Protein AF-A0A084AHD2-F1 (afdb_monomer_lite)

Foldseek 3Di:
DDDDDDDDDDDDDDDDDDDDDDDDDDDDDDDDDPPPPPQPWDKDWDFDAFPAQFDFAQDGAHQQDWDFALVSLLSSLVLLQLCLLLLLVGNFPPRSLCSLVSNVLSVLSVCCSQPVRAVDTDGPVVSCVRSPRPGGGDTHGIDMDIDRDDDDDDDDDDDDDDDDDDFDDLPALAAQFQDPVLGAHVCRAQSSQDQFGWFAQQDPVCCVQFGIWGRNHSPSVPTDTHGQVCQLVSQLVSLVSSLVSLLRHVLVCLDPVNCVVVVVVVVPDRDHSVNSNVRSVVSSVRSNVRSVPRHSPCGSPDHPCRRPDDD

Secondary structure (DSSP, 8-state):
----------------------------------------EEEEEEPPPPS-SEEETTEEEPPPPP-SSHHHHHHHHHHHHHHHHHHHHHH-TTGGGGHHHHHHHHHHHHHHHHHTSTTS---HHHHHHHS--SSBPPPPPPEEEEEE------------------------SSPPP-BTTTTBBTTB-GGG-PPPPEEE-S-HHHHTT--EEE--SSSTTTS-EE-GGGHHHHHHHHHHHHHHHIIIIIIHHTSHHHHHHTTGGGSS----HHHHHHHHHHHHHHHHHHHTT---TTTTSSTT-TTS---

Radius of gyration: 30.84 Å; chains: 1; bounding box: 68×94×68 Å

Structure (mmCIF, N/CA/C/O backbone):
data_AF-A0A084AHD2-F1
#
_entry.id   AF-A0A084AHD2-F1
#
loop_
_atom_site.group_PDB
_atom_site.id
_atom_site.type_symbol
_atom_site.label_atom_id
_atom_site.label_alt_id
_atom_site.label_comp_id
_atom_site.label_asym_id
_atom_site.label_entity_id
_atom_site.label_seq_id
_atom_site.pdbx_PDB_ins_code
_atom_site.Cartn_x
_atom_site.Cartn_y
_atom_site.Cartn_z
_atom_site.occupancy
_atom_site.B_iso_or_equiv
_atom_site.auth_seq_id
_atom_site.auth_comp_id
_atom_site.auth_asym_id
_atom_site.auth_atom_id
_atom_site.pdbx_PDB_model_num
ATOM 1 N N . MET A 1 1 ? 11.948 55.941 -25.851 1.00 35.69 1 MET A N 1
ATOM 2 C CA . MET A 1 1 ? 11.662 57.387 -25.968 1.00 35.69 1 MET A CA 1
ATOM 3 C C . MET A 1 1 ? 10.185 57.615 -25.661 1.00 35.69 1 MET A C 1
ATOM 5 O O . MET A 1 1 ? 9.386 56.829 -26.150 1.00 35.69 1 MET A O 1
ATOM 9 N N . SER A 1 2 ? 9.899 58.661 -24.868 1.00 39.12 2 SER A N 1
ATOM 10 C CA . SER A 1 2 ? 8.599 59.328 -24.594 1.00 39.12 2 SER A CA 1
ATOM 11 C C . SER A 1 2 ? 7.595 58.595 -23.668 1.00 39.12 2 SER A C 1
ATOM 13 O O . SER A 1 2 ? 7.021 57.595 -24.075 1.00 39.12 2 SER A O 1
ATOM 15 N N . THR A 1 3 ? 7.523 58.876 -22.347 1.00 37.69 3 THR A N 1
ATOM 16 C CA . THR A 1 3 ? 6.924 60.016 -21.562 1.00 37.69 3 THR A CA 1
ATOM 17 C C . THR A 1 3 ? 5.409 59.882 -21.310 1.00 37.69 3 THR A C 1
ATOM 19 O O . THR A 1 3 ? 4.638 59.924 -22.258 1.00 37.69 3 THR A O 1
ATOM 22 N N . SER A 1 4 ? 4.994 59.572 -20.067 1.00 41.06 4 SER A N 1
ATOM 23 C CA . SER A 1 4 ? 4.397 60.455 -19.018 1.00 41.06 4 SER A CA 1
ATOM 24 C C . SER A 1 4 ? 2.902 60.785 -19.175 1.00 41.06 4 SER A C 1
ATOM 26 O O . SER A 1 4 ? 2.517 61.345 -20.190 1.00 41.06 4 SER A O 1
ATOM 28 N N . SER A 1 5 ? 2.076 60.583 -18.133 1.00 38.47 5 SER A N 1
ATOM 29 C CA . SER A 1 5 ? 1.720 61.633 -17.146 1.00 38.47 5 SER A CA 1
ATOM 30 C C . SER A 1 5 ? 0.547 61.244 -16.213 1.00 38.47 5 SER A C 1
ATOM 32 O O . SER A 1 5 ? -0.290 60.411 -16.544 1.00 38.47 5 SER A O 1
ATOM 34 N N . SER A 1 6 ? 0.534 61.882 -15.039 1.00 39.62 6 SER A N 1
ATOM 35 C CA . SER A 1 6 ? -0.322 61.732 -13.848 1.00 39.62 6 SER A CA 1
ATOM 36 C C . SER A 1 6 ? -1.738 62.333 -13.960 1.00 39.62 6 SER A C 1
ATOM 38 O O . SER A 1 6 ? -1.944 63.253 -14.748 1.00 39.62 6 SER A O 1
ATOM 40 N N . SER A 1 7 ? -2.663 61.967 -13.053 1.00 39.22 7 SER A N 1
ATOM 41 C CA . SER A 1 7 ? -3.187 62.857 -11.977 1.00 39.22 7 SER A CA 1
ATOM 42 C C . SER A 1 7 ? -4.430 62.296 -11.262 1.00 39.22 7 SER A C 1
ATOM 44 O O . SER A 1 7 ? -5.253 61.602 -11.850 1.00 39.22 7 SER A O 1
ATOM 46 N N . ALA A 1 8 ? -4.534 62.628 -9.972 1.00 45.78 8 ALA A N 1
ATOM 47 C CA . ALA A 1 8 ? -5.588 62.270 -9.021 1.00 45.78 8 ALA A CA 1
ATOM 48 C C . ALA A 1 8 ? -6.764 63.262 -9.020 1.00 45.78 8 ALA A C 1
ATOM 50 O O . ALA A 1 8 ? -6.563 64.421 -9.368 1.00 45.78 8 ALA A O 1
ATOM 51 N N . LEU A 1 9 ? -7.930 62.849 -8.501 1.00 39.19 9 LEU A N 1
ATOM 52 C CA . LEU A 1 9 ? -8.971 63.741 -7.971 1.00 39.19 9 LEU A CA 1
ATOM 53 C C . LEU A 1 9 ? -9.730 63.067 -6.809 1.00 39.19 9 LEU A C 1
ATOM 55 O O . LEU A 1 9 ? -10.180 61.929 -6.915 1.00 39.19 9 LEU A O 1
ATOM 59 N N . VAL A 1 10 ? -9.851 63.806 -5.704 1.00 42.81 10 VAL A N 1
ATOM 60 C CA . VAL A 1 10 ? -10.631 63.520 -4.488 1.00 42.81 10 VAL A CA 1
ATOM 61 C C . VAL A 1 10 ? -11.889 64.386 -4.544 1.00 42.81 10 VAL A C 1
ATOM 63 O O . VAL A 1 10 ? -11.767 65.552 -4.910 1.00 42.81 10 VAL A O 1
ATOM 66 N N . LEU A 1 11 ? -13.059 63.883 -4.133 1.00 37.22 11 LEU A N 1
ATOM 67 C CA . LEU A 1 11 ? -14.213 64.741 -3.837 1.00 37.22 11 LEU A CA 1
ATOM 68 C C . LEU A 1 11 ? -15.044 64.193 -2.661 1.00 37.22 11 LEU A C 1
ATOM 70 O O . LEU A 1 11 ? -15.541 63.070 -2.701 1.00 37.22 11 LEU A O 1
ATOM 74 N N . SER A 1 12 ? -15.172 65.025 -1.626 1.00 34.72 12 SER A N 1
ATOM 75 C CA . SER A 1 12 ? -16.066 64.887 -0.471 1.00 34.72 12 SER A CA 1
ATOM 76 C C . SER A 1 12 ? -17.504 65.271 -0.825 1.00 34.72 12 SER A C 1
ATOM 78 O O . SER A 1 12 ? -17.717 66.178 -1.628 1.00 34.72 12 SER A O 1
ATOM 80 N N . SER A 1 13 ? -18.486 64.682 -0.138 1.00 38.28 13 SER A N 1
ATOM 81 C CA . SER A 1 13 ? -19.872 65.164 -0.139 1.00 38.28 13 SER A CA 1
ATOM 82 C C . SER A 1 13 ? -20.418 65.290 1.284 1.00 38.28 13 SER A C 1
ATOM 84 O O . SER A 1 13 ? -20.485 64.317 2.034 1.00 38.28 13 SER A O 1
ATOM 86 N N . THR A 1 14 ? -20.801 66.518 1.613 1.00 35.56 14 THR A N 1
ATOM 87 C CA . THR A 1 14 ? -21.415 67.001 2.854 1.00 35.56 14 THR A CA 1
ATOM 88 C C . THR A 1 14 ? -22.939 66.996 2.708 1.00 35.56 14 THR A C 1
ATOM 90 O O . THR A 1 14 ? -23.439 67.399 1.661 1.00 35.56 14 THR A O 1
ATOM 93 N N . THR A 1 15 ? -23.686 66.659 3.763 1.00 36.41 15 THR A N 1
ATOM 94 C CA . THR A 1 15 ? -25.111 67.027 3.889 1.00 36.41 15 THR A CA 1
ATOM 95 C C . THR A 1 15 ? -25.428 67.509 5.302 1.00 36.41 15 THR A C 1
ATOM 97 O O . THR A 1 15 ? -24.894 67.001 6.286 1.00 36.41 15 THR A O 1
ATOM 100 N N . THR A 1 16 ? -26.286 68.524 5.362 1.00 35.09 16 THR A N 1
ATOM 101 C CA . THR A 1 16 ? -26.418 69.533 6.420 1.00 35.09 16 THR A CA 1
ATOM 102 C C . THR A 1 16 ? -27.855 69.566 6.957 1.00 35.09 16 THR A C 1
ATOM 104 O O . THR A 1 16 ? -28.774 69.443 6.159 1.00 35.09 16 THR A O 1
ATOM 107 N N . SER A 1 17 ? -28.005 69.865 8.260 1.00 34.06 17 SER A N 1
ATOM 108 C CA . SER A 1 17 ? -29.158 70.490 8.964 1.00 34.06 17 SER A CA 1
ATOM 109 C C . SER A 1 17 ? -30.518 69.756 8.953 1.00 34.06 17 SER A C 1
ATOM 111 O O . SER A 1 17 ? -31.007 69.329 7.920 1.00 34.06 17 SER A O 1
ATOM 113 N N . THR A 1 18 ? -31.275 69.658 10.053 1.00 35.28 18 THR A N 1
ATOM 114 C CA . THR A 1 18 ? -31.963 70.807 10.678 1.00 35.28 18 THR A CA 1
ATOM 115 C C . THR A 1 18 ? -32.446 70.485 12.101 1.00 35.28 18 THR A C 1
ATOM 117 O O . THR A 1 18 ? -32.767 69.350 12.437 1.00 35.28 18 THR A O 1
ATOM 120 N N . ARG A 1 19 ? -32.458 71.535 12.926 1.00 36.47 19 ARG A N 1
ATOM 121 C CA . ARG A 1 19 ? -32.814 71.635 14.345 1.00 36.47 19 ARG A CA 1
ATOM 122 C C . ARG A 1 19 ? -34.306 71.939 14.518 1.00 36.47 19 ARG A C 1
ATOM 124 O O . ARG A 1 19 ? -34.781 72.897 13.921 1.00 36.47 19 ARG A O 1
ATOM 131 N N . GLU A 1 20 ? -34.974 71.243 15.434 1.00 35.12 20 GLU A N 1
ATOM 132 C CA . GLU A 1 20 ? -36.238 71.679 16.049 1.00 35.12 20 GLU A CA 1
ATOM 133 C C . GLU A 1 20 ? -36.125 71.670 17.581 1.00 35.12 20 GLU A C 1
ATOM 135 O O . GLU A 1 20 ? -35.261 71.012 18.160 1.00 35.12 20 GLU A O 1
ATOM 140 N N . SER A 1 21 ? -36.935 72.509 18.226 1.00 32.19 21 SER A N 1
ATOM 141 C CA . SER A 1 21 ? -36.717 73.078 19.557 1.00 32.19 21 SER A CA 1
ATOM 142 C C . SER A 1 21 ? -38.011 73.050 20.384 1.00 32.19 21 SER A C 1
ATOM 144 O O . SER A 1 21 ? -39.067 73.318 19.824 1.00 32.19 21 SER A O 1
ATOM 146 N N . ILE A 1 22 ? -37.867 72.888 21.715 1.00 35.00 22 ILE A N 1
ATOM 147 C CA . ILE A 1 22 ? -38.824 73.206 22.815 1.00 35.00 22 ILE A CA 1
ATOM 148 C C . ILE A 1 22 ? -39.946 72.147 22.983 1.00 35.00 22 ILE A C 1
ATOM 150 O O . ILE A 1 22 ? -40.658 71.828 22.047 1.00 35.00 22 ILE A O 1
ATOM 1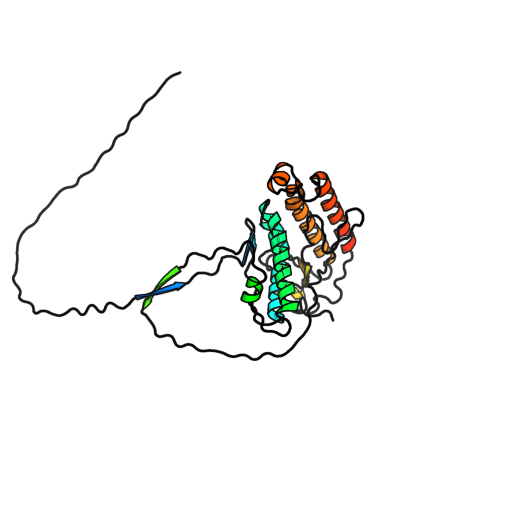54 N N . THR A 1 23 ? -40.166 71.487 24.131 1.00 32.62 23 THR A N 1
ATOM 155 C CA . THR A 1 23 ? -40.486 72.034 25.466 1.00 32.62 23 THR A CA 1
ATOM 156 C C . THR A 1 23 ? -40.411 70.933 26.540 1.00 32.62 23 THR A C 1
ATOM 158 O O . THR A 1 23 ? -40.787 69.791 26.289 1.00 32.62 23 THR A O 1
ATOM 161 N N . THR A 1 24 ? -39.990 71.288 27.752 1.00 37.38 24 THR A N 1
ATOM 162 C CA . THR A 1 24 ? -39.935 70.434 28.952 1.00 37.38 24 THR A CA 1
ATOM 163 C C . THR A 1 24 ? -41.294 70.344 29.661 1.00 37.38 24 THR A C 1
ATOM 165 O O . THR A 1 24 ? -41.900 71.386 29.913 1.00 37.38 24 THR A O 1
ATOM 168 N N . PRO A 1 25 ? -41.705 69.156 30.137 1.00 33.62 25 PRO A N 1
ATOM 169 C CA . PRO A 1 25 ? -42.518 69.034 31.342 1.00 33.62 25 PRO A CA 1
ATOM 170 C C . PRO A 1 25 ? -41.716 68.360 32.462 1.00 33.62 25 PRO A C 1
ATOM 172 O O . PRO A 1 25 ? -41.096 67.313 32.286 1.00 33.62 25 PRO A O 1
ATOM 175 N N . SER A 1 26 ? -41.729 68.991 33.633 1.00 33.31 26 SER A N 1
ATOM 176 C CA . SER A 1 26 ? -41.144 68.469 34.865 1.00 33.31 26 SER A CA 1
ATOM 177 C C . SER A 1 26 ? -42.029 67.344 35.408 1.00 33.31 26 SER A C 1
ATOM 179 O O . SER A 1 26 ? -43.233 67.535 35.583 1.00 33.31 26 SER A O 1
ATOM 181 N N . THR A 1 27 ? -41.472 66.158 35.661 1.00 33.12 27 THR A N 1
ATOM 182 C CA . THR A 1 27 ? -42.192 65.075 36.349 1.00 33.12 27 THR A CA 1
ATOM 183 C C . THR A 1 27 ? -41.252 64.324 37.285 1.00 33.12 27 THR A C 1
ATOM 185 O O . THR A 1 27 ? -40.357 63.586 36.877 1.00 33.12 27 THR A O 1
ATOM 188 N N . THR A 1 28 ? -41.471 64.545 38.576 1.00 40.41 28 THR A N 1
ATOM 189 C CA . THR A 1 28 ? -40.841 63.861 39.703 1.00 40.41 28 THR A CA 1
ATOM 190 C C . THR A 1 28 ? -41.168 62.369 39.658 1.00 40.41 28 THR A C 1
ATOM 192 O O . THR A 1 28 ? -42.330 61.999 39.809 1.00 40.41 28 THR A O 1
ATOM 195 N N . THR A 1 29 ? -40.161 61.501 39.510 1.00 33.25 29 THR A N 1
ATOM 196 C CA . THR A 1 29 ? -40.358 60.047 39.640 1.00 33.25 29 THR A CA 1
ATOM 197 C C . THR A 1 29 ? -39.255 59.423 40.489 1.00 33.25 29 THR A C 1
ATOM 199 O O . THR A 1 29 ? -38.069 59.679 40.297 1.00 33.25 29 THR A O 1
ATOM 202 N N . LYS A 1 30 ? -39.688 58.646 41.485 1.00 35.81 30 LYS A N 1
ATOM 203 C CA . LYS A 1 30 ? -38.882 57.955 42.494 1.00 35.81 30 LYS A CA 1
ATOM 204 C C . LYS A 1 30 ? -37.838 57.029 41.865 1.00 35.81 30 LYS A C 1
ATOM 206 O O . LYS A 1 30 ? -38.125 56.313 40.908 1.00 35.81 30 LYS A O 1
ATOM 211 N N . SER A 1 31 ? -36.666 57.000 42.496 1.00 31.67 31 SER A N 1
ATOM 212 C CA . SER A 1 31 ? -35.595 56.034 42.256 1.00 31.67 31 SER A CA 1
ATOM 213 C C . SER A 1 31 ? -36.155 54.608 42.291 1.00 31.67 31 SER A C 1
ATOM 215 O O . SER A 1 31 ? -36.585 54.131 43.340 1.00 31.67 31 SER A O 1
ATOM 217 N N . THR A 1 32 ? -36.192 53.953 41.132 1.00 29.84 32 THR A N 1
ATOM 218 C CA . THR A 1 32 ? -36.437 52.514 41.020 1.00 29.84 32 THR A CA 1
ATOM 219 C C . THR A 1 32 ? -35.117 51.906 40.587 1.00 29.84 32 THR A C 1
ATOM 221 O O . THR A 1 32 ? -34.648 52.151 39.477 1.00 29.84 32 THR A O 1
ATOM 224 N N . SER A 1 33 ? -34.483 51.168 41.494 1.00 31.03 33 SER A N 1
ATOM 225 C CA . SER A 1 33 ? -33.285 50.391 41.210 1.00 31.03 33 SER A CA 1
ATOM 226 C C . SER A 1 33 ? -33.609 49.368 40.122 1.00 31.03 33 SER A C 1
ATOM 228 O O . SER A 1 33 ? -34.264 48.361 40.389 1.00 31.03 33 SER A O 1
ATOM 230 N N . VAL A 1 34 ? -33.157 49.621 38.895 1.00 31.44 34 VAL A N 1
ATOM 231 C CA . VAL A 1 34 ? -33.067 48.579 37.875 1.00 31.44 34 VAL A CA 1
ATOM 232 C C . VAL A 1 34 ? -31.971 47.639 38.352 1.00 31.44 34 VAL A C 1
ATOM 234 O O . VAL A 1 34 ? -30.786 47.960 38.283 1.00 31.44 34 VAL A O 1
ATOM 237 N N . THR A 1 35 ? -32.360 46.498 38.911 1.00 33.16 35 THR A N 1
ATOM 238 C CA . THR A 1 35 ? -31.429 45.397 39.122 1.00 33.16 35 THR A CA 1
ATOM 239 C C . THR A 1 35 ? -31.082 44.862 37.740 1.00 33.16 35 THR A C 1
ATOM 241 O O . THR A 1 35 ? -31.805 44.046 37.176 1.00 33.16 35 THR A O 1
ATOM 244 N N . THR A 1 36 ? -29.996 45.361 37.156 1.00 33.94 36 THR A N 1
ATOM 245 C CA . THR A 1 36 ? -29.348 44.720 36.017 1.00 33.94 36 THR A CA 1
ATOM 246 C C . THR A 1 36 ? -28.800 43.396 36.536 1.00 33.94 36 THR A C 1
ATOM 248 O O . THR A 1 36 ? -27.693 43.329 37.065 1.00 33.94 36 THR A O 1
ATOM 251 N N . THR A 1 37 ? -29.588 42.326 36.453 1.00 40.31 37 THR A N 1
ATOM 252 C CA . THR A 1 37 ? -29.044 40.974 36.524 1.00 40.31 37 THR A CA 1
ATOM 253 C C . THR A 1 37 ? -28.199 40.796 35.273 1.00 40.31 37 THR A C 1
ATOM 255 O O . THR A 1 37 ? -28.690 40.439 34.205 1.00 40.31 37 THR A O 1
ATOM 258 N N . THR A 1 38 ? -26.909 41.103 35.386 1.00 44.81 38 THR A N 1
ATOM 259 C CA . THR A 1 38 ? -25.908 40.630 34.441 1.00 44.81 38 THR A CA 1
ATOM 260 C C . THR A 1 38 ? -25.920 39.109 34.538 1.00 44.81 38 THR A C 1
ATOM 262 O O . THR A 1 38 ? -25.298 38.519 35.417 1.00 44.81 38 THR A O 1
ATOM 265 N N . SER A 1 39 ? -26.701 38.446 33.682 1.00 50.91 39 SER A N 1
ATOM 266 C CA . SER A 1 39 ? -26.586 37.001 33.519 1.00 50.91 39 SER A CA 1
ATOM 267 C C . SER A 1 39 ? -25.136 36.726 33.136 1.00 50.91 39 SER A C 1
ATOM 269 O O . SER A 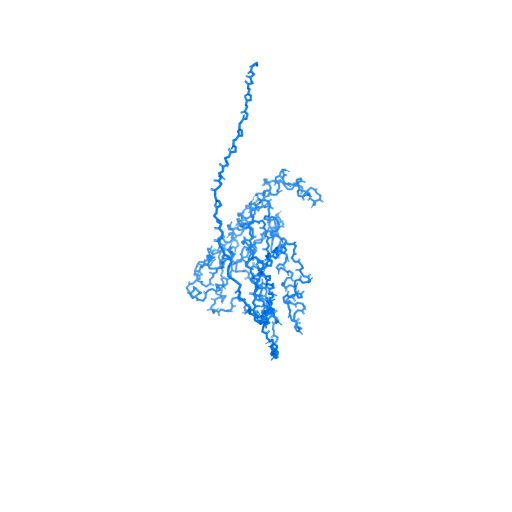1 39 ? -24.685 37.194 32.087 1.00 50.91 39 SER A O 1
ATOM 271 N N . SER A 1 40 ? -24.386 36.038 33.996 1.00 62.72 40 SER A N 1
ATOM 272 C CA . SER A 1 40 ? -23.025 35.626 33.681 1.00 62.72 40 SER A CA 1
ATOM 273 C C . SER A 1 40 ? -23.082 34.712 32.458 1.00 62.72 40 SER A C 1
ATOM 275 O O . SER A 1 40 ? -23.590 33.591 32.508 1.00 62.72 40 SER A O 1
ATOM 277 N N . LEU A 1 41 ? -22.620 35.230 31.321 1.00 63.94 41 LEU A N 1
ATOM 278 C CA . LEU A 1 41 ? -22.441 34.444 30.111 1.00 63.94 41 LEU A CA 1
ATOM 279 C C . LEU A 1 41 ? -21.227 33.545 30.340 1.00 63.94 41 LEU A C 1
ATOM 281 O O . LEU A 1 41 ? -20.116 34.030 30.549 1.00 63.94 41 LEU A O 1
ATOM 285 N N . CYS A 1 42 ? -21.452 32.237 30.331 1.00 73.31 42 CYS A N 1
ATOM 286 C CA . CYS A 1 42 ? -20.380 31.266 30.248 1.00 73.31 42 CYS A CA 1
ATOM 287 C C . CYS A 1 42 ? -19.906 31.187 28.797 1.00 73.31 42 CYS A C 1
ATOM 289 O O . CYS A 1 42 ? -20.700 31.202 27.857 1.00 73.31 42 CYS A O 1
ATOM 291 N N . THR A 1 43 ? -18.599 31.071 28.623 1.00 72.88 43 THR A N 1
ATOM 292 C CA . THR A 1 43 ? -17.978 30.842 27.324 1.00 72.88 43 THR A CA 1
ATOM 293 C C . THR A 1 43 ? -17.472 29.404 27.304 1.00 72.88 43 THR A C 1
ATOM 295 O O . THR A 1 43 ? -16.630 29.062 28.133 1.00 72.88 43 THR A O 1
ATOM 298 N N . ALA A 1 44 ? -17.950 28.563 26.379 1.00 74.44 44 ALA A N 1
ATOM 299 C CA . ALA A 1 44 ? -17.233 27.332 26.036 1.00 74.44 44 ALA A CA 1
ATOM 300 C C . ALA A 1 44 ? -16.397 27.603 24.813 1.00 74.44 44 ALA A C 1
ATOM 302 O O . ALA A 1 44 ? -16.882 28.040 23.769 1.00 74.44 44 ALA A O 1
ATOM 303 N N . THR A 1 45 ? -15.143 27.230 24.952 1.00 77.31 45 THR A N 1
ATOM 304 C CA . THR A 1 45 ? -14.232 27.084 23.843 1.00 77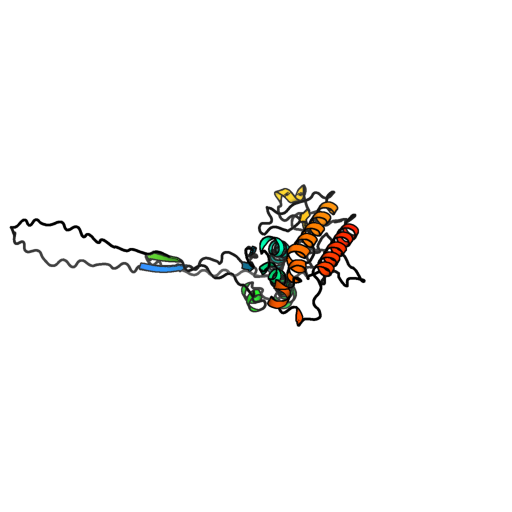.31 45 THR A CA 1
ATOM 305 C C . THR A 1 45 ? -14.167 25.596 23.533 1.00 77.31 45 THR A C 1
ATOM 307 O O . THR A 1 45 ? -13.707 24.812 24.361 1.00 77.31 45 THR A O 1
ATOM 310 N N . THR A 1 46 ? -14.650 25.182 22.365 1.00 72.62 46 THR A N 1
ATOM 311 C CA . THR A 1 46 ? -14.464 23.812 21.877 1.00 72.62 46 THR A CA 1
ATOM 312 C C . THR A 1 46 ? -13.489 23.848 20.714 1.00 72.62 46 THR A C 1
ATOM 314 O O . THR A 1 46 ? -13.724 24.517 19.710 1.00 72.62 46 THR A O 1
ATOM 317 N N . THR A 1 47 ? -12.380 23.126 20.841 1.00 64.38 47 THR A N 1
ATOM 318 C CA . THR A 1 47 ? -11.451 22.920 19.729 1.00 64.38 47 THR A CA 1
ATOM 319 C C . THR A 1 47 ? -12.031 21.833 18.830 1.00 64.38 47 THR A C 1
ATOM 321 O O . THR A 1 47 ? -12.197 20.705 19.302 1.00 64.38 47 THR A O 1
ATOM 324 N N . PRO A 1 48 ? -12.374 22.126 17.564 1.00 64.81 48 PRO A N 1
ATOM 325 C CA . PRO A 1 48 ? -12.828 21.084 16.657 1.00 64.81 48 PRO A CA 1
ATOM 326 C C . PRO A 1 48 ? -11.699 20.062 16.459 1.00 64.81 48 PRO A C 1
ATOM 328 O O . PRO A 1 48 ? -10.526 20.461 16.454 1.00 64.81 48 PRO A O 1
ATOM 331 N N . PRO A 1 49 ? -12.011 18.769 16.256 1.00 62.28 49 PRO A N 1
ATOM 332 C CA . PRO A 1 49 ? -10.985 17.803 15.894 1.00 62.28 49 PRO A CA 1
ATOM 333 C C . PRO A 1 49 ? -10.271 18.266 14.619 1.00 62.28 49 PRO A C 1
ATOM 335 O O . PRO A 1 49 ? -10.841 18.978 13.777 1.00 62.28 49 PRO A O 1
ATOM 338 N N . SER A 1 50 ? -8.998 17.892 14.499 1.00 68.44 50 SER A N 1
ATOM 339 C CA . SER A 1 50 ? -8.247 18.108 13.269 1.00 68.44 50 SER A CA 1
ATOM 340 C C . SER A 1 50 ? -8.977 17.469 12.085 1.00 68.44 50 SER A C 1
ATOM 342 O O . SER A 1 50 ? -9.799 16.574 12.242 1.00 68.44 50 SER A O 1
ATOM 344 N N . GLU A 1 51 ? -8.725 17.965 10.876 1.00 75.88 51 GLU A N 1
ATOM 345 C CA . GLU A 1 51 ? -9.403 17.441 9.682 1.00 75.88 51 GLU A CA 1
ATOM 346 C C . GLU A 1 51 ? -8.948 16.018 9.317 1.00 75.88 51 GLU A C 1
ATOM 348 O O . GLU A 1 51 ? -9.746 15.223 8.829 1.00 75.88 51 GLU A O 1
ATOM 353 N N . CYS A 1 52 ? -7.685 15.696 9.604 1.00 85.25 52 CYS A N 1
ATOM 354 C CA . CYS A 1 52 ? -7.106 14.361 9.464 1.00 85.25 52 CYS A CA 1
ATOM 355 C C . CYS A 1 52 ? -6.384 13.923 10.738 1.00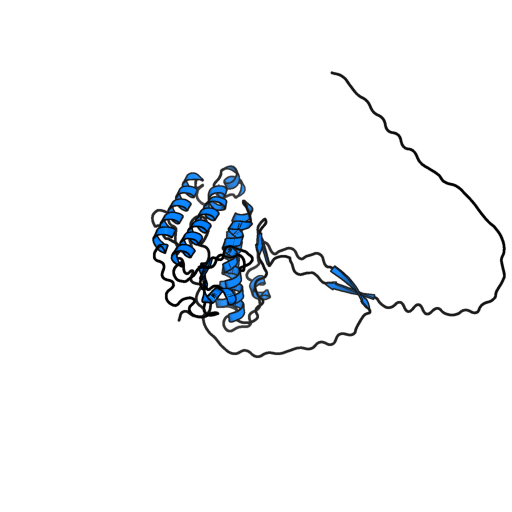 85.25 52 CYS A C 1
ATOM 357 O O . CYS A 1 52 ? -5.991 14.752 11.563 1.00 85.25 52 CYS A O 1
ATOM 359 N N . GLU A 1 53 ? -6.062 12.634 10.808 1.00 88.12 53 GLU A N 1
ATOM 360 C CA . GLU A 1 53 ? -5.090 12.066 11.751 1.00 88.12 53 GLU A CA 1
ATOM 361 C C . GLU A 1 53 ? -3.648 12.452 11.380 1.00 88.12 53 GLU A C 1
ATOM 363 O O . GLU A 1 53 ? -2.851 12.840 12.229 1.00 88.12 53 GLU A O 1
ATOM 368 N N . TYR A 1 54 ? -3.329 12.375 10.085 1.00 90.62 54 TYR A N 1
ATOM 369 C CA . TYR A 1 54 ? -1.992 12.586 9.534 1.00 90.62 54 TYR A CA 1
ATOM 370 C C . TYR A 1 54 ? -2.102 13.274 8.173 1.00 90.62 54 TYR A C 1
ATOM 372 O O . TYR A 1 54 ? -2.955 12.900 7.364 1.00 90.62 54 TYR A O 1
ATOM 380 N N . LYS A 1 55 ? -1.236 14.253 7.896 1.00 91.25 55 LYS A N 1
ATOM 381 C CA . LYS A 1 55 ? -1.233 14.974 6.617 1.00 91.25 55 LYS A CA 1
ATOM 382 C C . LYS A 1 55 ? 0.078 14.782 5.860 1.00 91.25 55 LYS A C 1
ATOM 384 O O . LYS A 1 55 ? 1.155 14.918 6.435 1.00 91.25 55 LYS A O 1
ATOM 389 N N . VAL A 1 56 ? -0.022 14.516 4.558 1.00 91.81 56 VAL A N 1
ATOM 390 C CA . VAL A 1 56 ? 1.123 14.475 3.640 1.00 91.81 56 VAL A CA 1
ATOM 391 C C . VAL A 1 56 ? 0.741 15.179 2.344 1.00 91.81 56 VAL A C 1
ATOM 393 O O . VAL A 1 56 ? -0.095 14.693 1.589 1.00 91.81 56 VAL A O 1
ATOM 396 N N . GLY A 1 57 ? 1.331 16.347 2.083 1.00 91.62 57 GLY A N 1
ATOM 397 C CA . GLY A 1 57 ? 0.997 17.143 0.900 1.00 91.62 57 GLY A CA 1
ATOM 398 C C . GLY A 1 57 ? -0.501 17.443 0.811 1.00 91.62 57 GLY A C 1
ATOM 399 O O . GLY A 1 57 ? -1.080 18.050 1.718 1.00 91.62 57 GLY A O 1
ATOM 400 N N . LYS A 1 58 ? -1.122 17.010 -0.293 1.00 91.44 58 LYS A N 1
ATOM 401 C CA . LYS A 1 58 ? -2.570 17.139 -0.535 1.00 91.44 58 LYS A CA 1
ATOM 402 C C . LYS A 1 58 ? -3.396 16.021 0.110 1.00 91.44 58 LYS A C 1
ATOM 404 O O . LYS A 1 58 ? -4.614 16.147 0.197 1.00 91.44 58 LYS A O 1
ATOM 409 N N . TRP A 1 59 ? -2.753 14.951 0.565 1.00 94.38 59 TRP A N 1
ATOM 410 C CA . TRP A 1 59 ? -3.414 13.807 1.170 1.00 94.38 59 TRP A CA 1
ATOM 411 C C . TRP A 1 59 ? -3.620 13.986 2.675 1.00 94.38 59 TRP A C 1
ATOM 413 O O . TRP A 1 59 ? -2.796 14.566 3.389 1.00 94.38 59 TRP A O 1
ATOM 423 N N . CYS A 1 60 ? -4.748 13.469 3.149 1.00 90.69 60 CYS A N 1
ATOM 424 C CA . CYS A 1 60 ? -5.252 13.633 4.503 1.00 90.69 60 CYS A CA 1
ATOM 425 C C . CYS A 1 60 ? -5.784 12.270 4.963 1.00 90.69 60 CYS A C 1
ATOM 427 O O . CYS A 1 60 ? -6.732 11.736 4.387 1.00 90.69 60 CYS A O 1
ATOM 429 N N . ALA A 1 61 ? -5.132 11.687 5.969 1.00 91.06 61 ALA A N 1
ATOM 430 C CA . ALA A 1 61 ? -5.502 10.391 6.518 1.00 91.06 61 ALA A CA 1
ATOM 431 C C . ALA A 1 61 ? -6.759 10.524 7.392 1.00 91.06 61 ALA A C 1
ATOM 433 O O . ALA A 1 61 ? -6.745 11.332 8.329 1.00 91.06 61 ALA A O 1
ATOM 434 N N . PRO A 1 62 ? -7.821 9.729 7.177 1.00 89.56 62 PRO A N 1
ATOM 435 C CA . PRO A 1 62 ? -8.927 9.692 8.122 1.00 89.56 62 PRO A CA 1
ATOM 436 C C . PRO A 1 62 ? -8.445 9.249 9.509 1.00 89.56 62 PRO A C 1
ATOM 438 O O . PRO A 1 62 ? -7.417 8.581 9.653 1.00 89.56 62 PRO A O 1
ATOM 441 N N . HIS A 1 63 ? -9.215 9.613 10.533 1.00 88.31 63 HIS A N 1
ATOM 442 C CA . HIS A 1 63 ? -8.956 9.178 11.901 1.00 88.31 63 HIS A CA 1
ATOM 443 C C . HIS A 1 63 ? -8.959 7.658 12.010 1.00 88.31 63 HIS A C 1
ATOM 445 O O . HIS A 1 63 ? -9.915 6.992 11.604 1.00 88.31 63 HIS A O 1
ATOM 451 N N . ILE A 1 64 ? -7.885 7.110 12.583 1.00 89.81 64 ILE A N 1
ATOM 452 C CA . ILE A 1 64 ? -7.881 5.699 12.963 1.00 89.81 64 ILE A CA 1
ATOM 453 C C . ILE A 1 64 ? -8.809 5.524 14.176 1.00 89.81 64 ILE A C 1
ATOM 455 O O . ILE A 1 64 ? -8.872 6.433 15.012 1.00 89.81 64 ILE A O 1
ATOM 459 N N . PRO A 1 65 ? -9.512 4.386 14.305 1.00 88.31 65 PRO A N 1
ATOM 460 C CA . PRO A 1 65 ? -10.360 4.103 15.456 1.00 88.31 65 PRO A CA 1
ATOM 461 C C . PRO A 1 65 ? -9.653 4.340 16.792 1.00 88.31 65 PRO A C 1
ATOM 463 O O . PRO A 1 65 ? -8.454 4.080 16.927 1.00 88.31 65 PRO A O 1
ATOM 466 N N . ASP A 1 66 ? -10.402 4.821 17.781 1.00 90.31 66 ASP A N 1
ATOM 467 C CA . ASP A 1 66 ? -9.925 4.847 19.159 1.00 90.31 66 ASP A CA 1
ATOM 468 C C . ASP A 1 66 ? -9.840 3.428 19.725 1.00 90.31 66 ASP A C 1
ATOM 470 O O . ASP A 1 66 ? -10.544 2.513 19.291 1.00 90.31 66 ASP A O 1
ATOM 474 N N . PHE A 1 67 ? -8.948 3.245 20.698 1.00 90.06 67 PHE A N 1
ATOM 475 C CA . PHE A 1 67 ? -8.735 1.959 21.343 1.00 90.06 67 PHE A CA 1
ATOM 476 C C . PHE A 1 67 ? -8.215 2.107 22.770 1.00 90.06 67 PHE A C 1
ATOM 478 O O . PHE A 1 67 ? -7.381 2.968 23.075 1.00 90.06 67 PHE A O 1
ATOM 485 N N . ASP A 1 68 ? -8.680 1.196 23.617 1.00 91.19 68 ASP A N 1
ATOM 486 C CA . ASP A 1 68 ? -8.284 1.015 25.015 1.00 91.19 68 ASP A CA 1
ATOM 487 C C . ASP A 1 68 ? -7.902 -0.448 25.344 1.00 91.19 68 ASP A C 1
ATOM 489 O O . ASP A 1 68 ? -7.485 -0.759 26.459 1.00 91.19 68 ASP A O 1
ATOM 493 N N . HIS A 1 69 ? -7.959 -1.343 24.350 1.00 88.12 69 HIS A N 1
ATOM 494 C CA . HIS A 1 69 ? -7.600 -2.761 24.454 1.00 88.12 69 HIS A CA 1
ATOM 495 C C . HIS A 1 69 ? -6.898 -3.276 23.181 1.00 88.12 69 HIS A C 1
ATOM 497 O O . HIS A 1 69 ? -6.880 -2.610 22.144 1.00 88.12 69 HIS A O 1
ATOM 503 N N . GLU A 1 70 ? -6.310 -4.474 23.265 1.00 87.12 70 GLU A N 1
ATOM 504 C CA . GLU A 1 70 ? -5.452 -5.065 22.222 1.00 87.12 70 GLU A CA 1
ATOM 505 C C . GLU A 1 70 ? -6.154 -5.240 20.873 1.00 87.12 70 GLU A C 1
ATOM 507 O O . GLU A 1 70 ? -5.629 -4.787 19.855 1.00 87.12 70 GLU A O 1
ATOM 512 N N . ASP A 1 71 ? -7.359 -5.815 20.858 1.00 85.69 71 ASP A N 1
ATOM 513 C CA . ASP A 1 71 ? -8.112 -6.014 19.613 1.00 85.69 71 ASP A CA 1
ATOM 514 C C . ASP A 1 71 ? -8.400 -4.677 18.905 1.00 85.69 71 ASP A C 1
ATOM 516 O O . ASP A 1 71 ? -8.118 -4.541 17.712 1.00 85.69 71 ASP A O 1
ATOM 520 N N . GLY A 1 72 ? -8.868 -3.666 19.647 1.00 88.00 72 GLY A N 1
ATOM 521 C CA . GLY A 1 72 ? -9.087 -2.318 19.120 1.00 88.00 72 GLY A CA 1
ATOM 522 C C . GLY A 1 72 ? -7.801 -1.655 18.613 1.00 88.00 72 GLY A C 1
ATOM 523 O O . GLY A 1 72 ? -7.814 -1.018 17.561 1.00 88.00 72 GLY A O 1
ATOM 524 N N . CYS A 1 73 ? -6.670 -1.848 19.303 1.00 91.06 73 CYS A N 1
ATOM 525 C CA . CYS A 1 73 ? -5.366 -1.340 18.860 1.00 91.06 73 CYS A CA 1
ATOM 526 C C . CYS A 1 73 ? -4.980 -1.931 17.504 1.00 91.06 73 CYS A C 1
ATOM 528 O O . CYS A 1 73 ? -4.588 -1.221 16.575 1.00 91.06 73 CYS A O 1
ATOM 530 N N . LEU A 1 74 ? -5.127 -3.248 17.370 1.00 88.00 74 LEU A N 1
ATOM 531 C CA . LEU A 1 74 ? -4.805 -3.945 16.137 1.00 88.00 74 LEU A CA 1
ATOM 532 C C . LEU A 1 74 ? -5.726 -3.509 14.998 1.00 88.00 74 LEU A C 1
ATOM 534 O O . LEU A 1 74 ? -5.246 -3.331 13.882 1.00 88.00 74 LEU A O 1
ATOM 538 N N . ASP A 1 75 ? -7.013 -3.290 15.262 1.00 86.19 75 ASP A N 1
ATOM 539 C CA . ASP A 1 75 ? -7.967 -2.760 14.282 1.00 86.19 75 ASP A CA 1
ATOM 540 C C . ASP A 1 75 ? -7.638 -1.320 13.859 1.00 86.19 75 ASP A C 1
ATOM 542 O O . ASP A 1 75 ? -7.717 -0.990 12.667 1.00 86.19 75 ASP A O 1
ATOM 546 N N . ALA A 1 76 ? -7.150 -0.490 14.782 1.00 90.75 76 ALA A N 1
ATOM 547 C CA . ALA A 1 76 ? -6.639 0.839 14.467 1.00 90.75 76 ALA A CA 1
ATOM 548 C C . ALA A 1 76 ? -5.380 0.787 13.587 1.00 90.75 76 ALA A C 1
ATOM 550 O O . ALA A 1 76 ? -5.308 1.473 12.564 1.00 90.75 76 ALA A O 1
ATOM 551 N N . TRP A 1 77 ? -4.419 -0.084 13.904 1.00 91.12 77 TRP A N 1
ATOM 552 C CA . TRP A 1 77 ? -3.250 -0.303 13.050 1.00 91.12 77 TRP A CA 1
ATOM 553 C C . TRP A 1 77 ? -3.634 -0.829 11.661 1.00 91.12 77 TRP A C 1
ATOM 555 O O . TRP A 1 77 ? -3.136 -0.320 10.659 1.00 91.12 77 TRP A O 1
ATOM 565 N N . LYS A 1 78 ? -4.530 -1.817 11.565 1.00 87.31 78 LYS A N 1
ATOM 566 C CA . LYS A 1 78 ? -4.988 -2.347 10.269 1.00 87.31 78 LYS A CA 1
ATOM 567 C C . LYS A 1 78 ? -5.658 -1.257 9.437 1.00 87.31 78 LYS A C 1
ATOM 569 O O . LYS A 1 78 ? -5.479 -1.228 8.222 1.00 87.31 78 LYS A O 1
ATOM 574 N N . THR A 1 79 ? -6.392 -0.350 10.081 1.00 90.56 79 THR A N 1
ATOM 575 C CA . THR A 1 79 ? -6.942 0.843 9.427 1.00 90.56 79 THR A CA 1
ATOM 576 C C . THR A 1 79 ? -5.822 1.739 8.904 1.00 90.56 79 THR A C 1
ATOM 578 O O . THR A 1 79 ? -5.844 2.087 7.731 1.00 90.56 79 THR A O 1
ATOM 581 N N . CYS A 1 80 ? -4.793 2.021 9.709 1.00 93.12 80 CYS A N 1
ATOM 582 C CA . CYS A 1 80 ? -3.608 2.771 9.270 1.00 93.12 80 CYS A CA 1
ATOM 583 C C . CYS A 1 80 ? -2.927 2.117 8.055 1.00 93.12 80 CYS A C 1
ATOM 585 O O . CYS A 1 80 ? -2.646 2.776 7.059 1.00 93.12 80 CYS A O 1
ATOM 587 N N . ALA A 1 81 ? -2.721 0.798 8.092 1.00 91.94 81 ALA A N 1
ATOM 588 C CA . ALA A 1 81 ? -2.052 0.061 7.024 1.00 91.94 81 ALA A CA 1
ATOM 589 C C . ALA A 1 81 ? -2.805 0.145 5.681 1.00 91.94 81 ALA A C 1
ATOM 591 O O . ALA A 1 81 ? -2.175 0.279 4.635 1.00 91.94 81 ALA A O 1
ATOM 592 N N . LYS A 1 82 ? -4.147 0.138 5.700 1.00 91.62 82 LYS A N 1
ATOM 593 C CA . LYS A 1 82 ? -4.989 0.318 4.497 1.00 91.62 82 LYS A CA 1
ATOM 594 C C . LYS A 1 82 ? -4.807 1.684 3.828 1.00 91.62 82 LYS A C 1
ATOM 596 O O . LYS A 1 82 ? -5.098 1.817 2.645 1.00 91.62 82 LYS A O 1
ATOM 601 N N . LEU A 1 83 ? -4.350 2.689 4.571 1.00 94.31 83 LEU A N 1
ATOM 602 C CA . LEU A 1 83 ? -4.231 4.065 4.097 1.00 94.31 83 LEU A CA 1
ATOM 603 C C . LEU A 1 83 ? -2.906 4.347 3.380 1.00 94.31 83 LEU A C 1
ATOM 605 O O . LEU A 1 83 ? -2.823 5.336 2.653 1.00 94.31 83 LEU A O 1
ATOM 609 N N . VAL A 1 84 ? -1.891 3.490 3.545 1.00 94.06 84 VAL A N 1
ATOM 610 C CA . VAL A 1 84 ? -0.530 3.730 3.033 1.00 94.06 84 VAL A CA 1
ATOM 611 C C . VAL A 1 84 ? -0.525 3.976 1.527 1.00 94.06 84 VAL A C 1
ATOM 613 O O . VAL A 1 84 ? 0.042 4.969 1.085 1.00 94.06 84 VAL A O 1
ATOM 616 N N . THR A 1 85 ? -1.197 3.136 0.738 1.00 95.81 85 THR A N 1
ATOM 617 C CA . THR A 1 85 ? -1.260 3.317 -0.721 1.00 95.81 85 THR A CA 1
ATOM 618 C C . THR A 1 85 ? -1.949 4.618 -1.112 1.00 95.81 85 THR A C 1
ATOM 620 O O . THR A 1 85 ? -1.459 5.327 -1.982 1.00 95.81 85 THR A O 1
ATOM 623 N N . SER A 1 86 ? -3.035 4.984 -0.424 1.00 97.00 86 SER A N 1
ATOM 624 C CA . SER A 1 86 ? -3.721 6.249 -0.702 1.00 97.00 86 SER A CA 1
ATOM 625 C C . SER A 1 86 ? -2.843 7.472 -0.414 1.00 97.00 86 SER A C 1
ATOM 627 O O . SER A 1 86 ? -3.004 8.495 -1.072 1.00 97.00 86 SER A O 1
ATOM 629 N N . CYS A 1 87 ? -1.889 7.368 0.522 1.00 96.81 87 CYS A N 1
ATOM 630 C CA . CYS A 1 87 ? -0.904 8.423 0.737 1.00 96.81 87 CYS A CA 1
ATOM 631 C C . CYS A 1 87 ? -0.078 8.649 -0.524 1.00 96.81 87 CYS A C 1
ATOM 633 O O . CYS A 1 87 ? -0.050 9.771 -1.021 1.00 96.81 87 CYS A O 1
ATOM 635 N N . TRP A 1 88 ? 0.549 7.594 -1.053 1.00 95.50 88 TRP A N 1
ATOM 636 C CA . TRP A 1 88 ? 1.386 7.691 -2.252 1.00 95.50 88 TRP A CA 1
ATOM 637 C C . TRP A 1 88 ? 0.603 8.313 -3.415 1.00 95.50 88 TRP A C 1
ATOM 639 O O . TRP A 1 88 ? 1.000 9.362 -3.926 1.00 95.50 88 TRP A O 1
ATOM 649 N N . LYS A 1 89 ?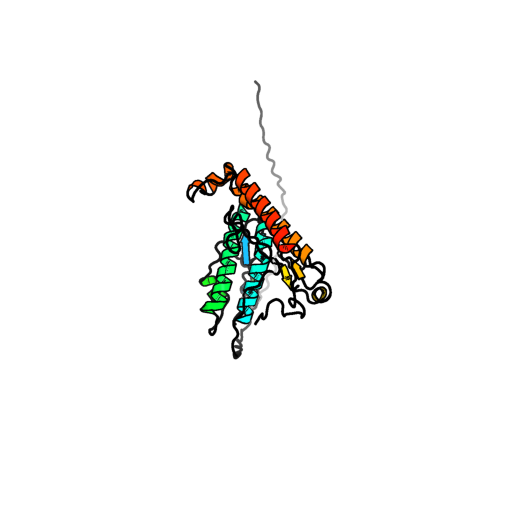 -0.596 7.776 -3.661 1.00 96.12 89 LYS A N 1
ATOM 650 C CA . LYS A 1 89 ? -1.478 8.157 -4.766 1.00 96.12 89 LYS A CA 1
ATOM 651 C C . LYS A 1 89 ? -1.937 9.612 -4.750 1.00 96.12 89 LYS A C 1
ATOM 653 O O . LYS A 1 89 ? -2.118 10.232 -5.795 1.00 96.12 89 LYS A O 1
ATOM 658 N N . TYR A 1 90 ? -2.180 10.172 -3.565 1.00 96.56 90 TYR A N 1
ATOM 659 C CA . TYR A 1 90 ? -2.859 11.467 -3.434 1.00 96.56 90 TYR A CA 1
ATOM 660 C C . TYR A 1 90 ? -2.015 12.567 -2.792 1.00 96.56 90 TYR A C 1
ATOM 662 O O . TYR A 1 90 ? -2.407 13.734 -2.846 1.00 96.56 90 TYR A O 1
ATOM 670 N N . ALA A 1 91 ? -0.868 12.248 -2.186 1.00 95.38 91 ALA A N 1
ATOM 671 C CA . ALA A 1 91 ? -0.000 13.256 -1.579 1.00 95.38 91 ALA A CA 1
ATOM 672 C C . ALA A 1 91 ? 0.560 14.221 -2.630 1.00 95.38 91 ALA A C 1
ATOM 674 O O . ALA A 1 91 ? 0.647 15.430 -2.378 1.00 95.38 91 ALA A O 1
ATOM 675 N N . GLY A 1 92 ? 0.879 13.674 -3.807 1.00 93.69 92 GLY A N 1
ATOM 676 C CA . GLY A 1 92 ? 1.537 14.360 -4.908 1.00 93.69 92 GLY A CA 1
ATOM 677 C C . GLY A 1 92 ? 3.024 14.587 -4.642 1.00 93.69 92 GLY A C 1
ATOM 678 O O . GLY A 1 92 ? 3.448 14.860 -3.520 1.00 93.69 92 GLY A O 1
ATOM 679 N N . PHE A 1 93 ? 3.830 14.509 -5.692 1.00 90.75 93 PHE A N 1
ATOM 680 C CA . PHE A 1 93 ? 5.258 14.782 -5.603 1.00 90.75 93 PHE A CA 1
ATOM 681 C C . PHE A 1 93 ? 5.529 16.295 -5.416 1.00 90.75 93 PHE A C 1
ATOM 683 O O . PHE A 1 93 ? 4.843 17.111 -6.042 1.00 90.75 93 PHE A O 1
ATOM 690 N N . PRO A 1 94 ? 6.485 16.713 -4.555 1.00 90.56 94 PRO A N 1
ATOM 691 C CA . PRO A 1 94 ? 7.461 15.898 -3.813 1.00 90.56 94 PRO A CA 1
ATOM 692 C C . PRO A 1 94 ? 6.967 15.364 -2.460 1.00 90.56 94 PRO A C 1
ATOM 694 O O . PRO A 1 94 ? 7.676 14.604 -1.807 1.00 90.56 94 PRO A O 1
ATOM 697 N N . ALA A 1 95 ? 5.771 15.752 -2.010 1.00 91.50 95 ALA A N 1
ATOM 698 C CA . ALA A 1 95 ? 5.273 15.383 -0.687 1.00 91.50 95 ALA A CA 1
ATOM 699 C C . ALA A 1 95 ? 5.069 13.870 -0.516 1.00 91.50 95 ALA A C 1
ATOM 701 O O . ALA A 1 95 ? 5.205 13.370 0.596 1.00 91.50 95 ALA A O 1
ATOM 702 N N . SER A 1 96 ? 4.798 13.134 -1.596 1.00 92.44 96 SER A N 1
ATOM 703 C CA . SER A 1 96 ? 4.648 11.675 -1.576 1.00 92.44 96 SER A CA 1
ATOM 704 C C . SER A 1 96 ? 5.868 10.943 -1.008 1.00 92.44 96 SER A C 1
ATOM 706 O O . SER A 1 96 ? 5.705 9.870 -0.443 1.00 92.44 96 SER A O 1
ATOM 708 N N . ILE A 1 97 ? 7.068 11.532 -1.027 1.00 88.56 97 ILE A N 1
ATOM 709 C CA . ILE A 1 97 ? 8.267 10.960 -0.382 1.00 88.56 97 ILE A CA 1
ATOM 710 C C . ILE A 1 97 ? 8.037 10.717 1.124 1.00 88.56 97 ILE A C 1
ATOM 712 O O . ILE A 1 97 ? 8.488 9.712 1.678 1.00 88.56 97 ILE A O 1
ATOM 716 N N . GLU A 1 98 ? 7.263 11.583 1.783 1.00 90.75 98 GLU A N 1
ATOM 717 C CA . GLU A 1 98 ? 6.926 11.464 3.207 1.00 90.75 98 GLU A CA 1
ATOM 718 C C . GLU A 1 98 ? 5.899 10.355 3.499 1.00 90.75 98 GLU A C 1
ATOM 720 O O . GLU A 1 98 ? 5.645 10.020 4.660 1.00 90.75 98 GLU A O 1
ATOM 725 N N . CYS A 1 99 ? 5.326 9.714 2.475 1.00 92.88 99 CYS A N 1
ATOM 726 C CA . CYS A 1 99 ? 4.459 8.553 2.670 1.00 92.88 99 CYS A CA 1
ATOM 727 C C . CYS A 1 99 ? 5.225 7.331 3.191 1.00 92.88 99 CYS A C 1
ATOM 729 O O . CYS A 1 99 ? 4.635 6.481 3.864 1.00 92.88 99 CYS A O 1
ATOM 731 N N . LEU A 1 100 ? 6.550 7.271 2.999 1.00 89.56 100 LEU A N 1
ATOM 732 C CA . LEU A 1 100 ? 7.392 6.284 3.678 1.00 89.56 100 LEU A CA 1
ATOM 733 C C . LEU A 1 100 ? 7.416 6.526 5.193 1.00 89.56 100 LEU A C 1
ATOM 735 O O . LEU A 1 100 ? 7.344 5.576 5.975 1.00 89.56 100 LEU A O 1
ATOM 739 N N . THR A 1 101 ? 7.485 7.789 5.615 1.00 90.69 101 THR A N 1
ATOM 740 C CA . THR A 1 101 ? 7.401 8.184 7.027 1.00 90.69 101 THR A CA 1
ATOM 741 C C . THR A 1 101 ? 6.044 7.793 7.611 1.00 90.69 101 THR A C 1
ATOM 743 O O . THR A 1 101 ? 5.990 7.190 8.684 1.00 90.69 101 THR A O 1
ATOM 746 N N . PHE A 1 102 ? 4.952 8.046 6.883 1.00 92.94 102 PHE A N 1
ATOM 747 C CA . PHE A 1 102 ? 3.613 7.602 7.280 1.00 92.94 102 PHE A CA 1
ATOM 748 C C . PHE A 1 102 ? 3.514 6.068 7.399 1.00 92.94 102 PHE A C 1
ATOM 750 O O . PHE A 1 102 ? 3.015 5.554 8.400 1.00 92.94 102 PHE A O 1
ATOM 757 N N . SER A 1 103 ? 4.053 5.320 6.432 1.00 91.25 103 SER A N 1
ATOM 758 C CA . SER A 1 103 ? 4.094 3.851 6.476 1.00 91.25 103 SER A CA 1
ATOM 759 C C . SER A 1 103 ? 4.845 3.335 7.713 1.00 91.25 103 SER A C 1
ATOM 761 O O . SER A 1 103 ? 4.342 2.487 8.457 1.00 91.25 103 SER A O 1
ATOM 763 N N . LYS A 1 104 ? 6.016 3.918 8.011 1.00 89.81 104 LYS A N 1
ATOM 764 C CA . LYS A 1 104 ? 6.790 3.616 9.227 1.00 89.81 104 LYS A CA 1
ATOM 765 C C . LYS A 1 104 ? 6.013 3.950 10.497 1.00 89.81 104 LYS A C 1
ATOM 767 O O . LYS A 1 104 ? 6.072 3.183 11.455 1.00 89.81 104 LYS A O 1
ATOM 772 N N . TRP A 1 105 ? 5.259 5.047 10.502 1.00 92.81 105 TRP A N 1
ATOM 773 C CA . TRP A 1 105 ? 4.392 5.412 11.619 1.00 92.81 105 TRP A CA 1
ATOM 774 C C . TRP A 1 105 ? 3.294 4.365 11.857 1.00 92.81 105 TRP A C 1
ATOM 776 O O . TRP A 1 105 ? 3.152 3.896 12.987 1.00 92.81 105 TRP A O 1
ATOM 786 N N . CYS A 1 106 ? 2.612 3.884 10.808 1.00 92.81 106 CYS A N 1
ATOM 787 C CA . CYS A 1 106 ? 1.692 2.745 10.930 1.00 92.81 106 CYS A CA 1
ATOM 788 C C . CYS A 1 106 ? 2.396 1.488 11.479 1.00 92.81 106 CYS A C 1
ATOM 790 O O . CYS A 1 106 ? 1.829 0.765 12.301 1.00 92.81 106 CYS A O 1
ATOM 792 N N . GLY A 1 107 ? 3.647 1.240 11.075 1.00 89.81 107 GLY A N 1
ATOM 793 C CA . GLY A 1 107 ? 4.496 0.192 11.649 1.00 89.81 107 GLY A CA 1
ATOM 794 C C . GLY A 1 107 ? 4.794 0.394 13.142 1.00 89.81 107 GLY A C 1
ATOM 795 O O . GLY A 1 107 ? 4.800 -0.570 13.902 1.00 89.81 107 GLY A O 1
ATOM 796 N N . GLY A 1 108 ? 4.967 1.634 13.597 1.00 91.31 108 GLY A N 1
ATOM 797 C CA . GLY A 1 108 ? 5.104 1.974 15.015 1.00 91.31 108 GLY A CA 1
ATOM 798 C C . GLY A 1 108 ? 3.848 1.651 15.832 1.00 91.31 108 GLY A C 1
ATOM 799 O O . GLY A 1 108 ? 3.948 1.082 16.921 1.00 91.31 108 GLY A O 1
ATOM 800 N N . ILE A 1 109 ? 2.660 1.917 15.275 1.00 92.69 109 ILE A N 1
ATOM 801 C CA . ILE A 1 109 ? 1.377 1.529 15.891 1.00 92.69 109 ILE A CA 1
ATOM 802 C C . ILE A 1 109 ? 1.295 0.002 16.015 1.00 92.69 109 ILE A C 1
ATOM 804 O O . ILE A 1 109 ? 0.985 -0.503 17.092 1.00 92.69 109 ILE A O 1
ATOM 808 N N . LYS A 1 110 ? 1.661 -0.744 14.958 1.00 90.31 110 LYS A N 1
ATOM 809 C CA . LYS A 1 110 ? 1.763 -2.217 14.995 1.00 90.31 110 LYS A CA 1
ATOM 810 C C . LYS A 1 110 ? 2.619 -2.679 16.174 1.00 90.31 110 LYS A C 1
ATOM 812 O O . LYS A 1 110 ? 2.186 -3.510 16.969 1.00 90.31 110 LYS A O 1
ATOM 817 N N . GLN A 1 111 ? 3.832 -2.136 16.287 1.00 90.38 111 GLN A N 1
ATOM 818 C CA . GLN A 1 111 ? 4.772 -2.508 17.343 1.00 90.38 111 GLN A CA 1
ATOM 819 C C . GLN A 1 111 ? 4.212 -2.201 18.734 1.00 90.38 111 GLN A C 1
ATOM 821 O O . GLN A 1 111 ? 4.305 -3.053 19.616 1.00 90.38 111 GLN A O 1
ATOM 826 N N . TYR A 1 112 ? 3.572 -1.045 18.924 1.00 92.75 112 TYR A N 1
ATOM 827 C CA . TYR A 1 112 ? 2.906 -0.705 20.184 1.00 92.75 112 TYR A CA 1
ATOM 828 C C . TYR A 1 112 ? 1.813 -1.723 20.542 1.00 92.75 112 TYR A C 1
ATOM 830 O O . TYR A 1 112 ? 1.786 -2.218 21.671 1.00 92.75 112 TYR A O 1
ATOM 838 N N . CYS A 1 113 ? 0.961 -2.104 19.582 1.00 90.44 113 CYS A N 1
ATOM 839 C CA . CYS A 1 113 ? -0.102 -3.080 19.828 1.00 90.44 113 CYS A CA 1
ATOM 840 C C . CYS A 1 113 ? 0.449 -4.436 20.298 1.00 90.44 113 CYS A C 1
ATOM 842 O O . CYS A 1 113 ? -0.077 -5.014 21.246 1.00 90.44 113 CYS A O 1
ATOM 844 N N . TYR A 1 114 ? 1.537 -4.921 19.691 1.00 87.00 114 TYR A N 1
ATOM 845 C CA . TYR A 1 114 ? 2.106 -6.232 20.030 1.00 87.00 114 TYR A CA 1
ATOM 846 C C . TYR A 1 114 ? 3.006 -6.262 21.262 1.00 87.00 114 TYR A C 1
ATOM 848 O O . TYR A 1 114 ? 3.168 -7.331 21.855 1.00 87.00 114 TYR A O 1
ATOM 856 N N . SER A 1 115 ? 3.625 -5.137 21.619 1.00 86.50 115 SER A N 1
ATOM 857 C CA . SER A 1 115 ? 4.618 -5.087 22.697 1.00 86.50 115 SER A CA 1
ATOM 858 C C . SER A 1 115 ? 4.083 -4.422 23.961 1.00 86.50 115 SER A C 1
ATOM 860 O O . SER A 1 115 ? 4.136 -5.019 25.033 1.00 86.50 115 SER A O 1
ATOM 862 N N . ASP A 1 116 ? 3.541 -3.213 23.841 1.00 85.69 116 ASP A N 1
ATOM 863 C CA . ASP A 1 116 ? 3.183 -2.378 24.989 1.00 85.69 116 ASP A CA 1
ATOM 864 C C . ASP A 1 116 ? 1.760 -2.595 25.460 1.00 85.69 116 ASP A C 1
ATOM 866 O O . ASP A 1 116 ? 1.489 -2.570 26.655 1.00 85.69 116 ASP A O 1
ATOM 870 N N . CYS A 1 117 ? 0.854 -2.773 24.507 1.00 86.69 117 CYS A N 1
ATOM 871 C CA . CYS A 1 117 ? -0.563 -2.970 24.761 1.00 86.69 117 CYS A CA 1
ATOM 872 C C . CYS A 1 117 ? -0.860 -4.421 25.173 1.00 86.69 117 CYS A C 1
ATOM 874 O O . CYS A 1 117 ? -1.758 -4.684 25.973 1.00 86.69 117 CYS A O 1
ATOM 876 N N . ARG A 1 118 ? -0.060 -5.378 24.695 1.00 80.94 118 ARG A N 1
ATOM 877 C CA . ARG A 1 118 ? -0.264 -6.801 24.959 1.00 80.94 118 ARG A CA 1
ATOM 878 C C . ARG A 1 118 ? -0.190 -7.121 26.455 1.00 80.94 118 ARG A C 1
ATOM 880 O O . ARG A 1 118 ? 0.862 -7.025 27.087 1.00 80.94 118 ARG A O 1
ATOM 887 N N . GLY A 1 119 ? -1.324 -7.544 27.014 1.00 73.56 119 GLY A N 1
ATOM 888 C CA . GLY A 1 119 ? -1.458 -7.873 28.437 1.00 73.56 119 GLY A CA 1
ATOM 889 C C . GLY A 1 119 ? -1.388 -6.668 29.385 1.00 73.56 119 GLY A C 1
ATOM 890 O O . GLY A 1 119 ? -1.159 -6.859 30.580 1.00 73.56 119 GLY A O 1
ATOM 891 N N . ARG A 1 120 ? -1.556 -5.439 28.878 1.00 79.50 120 ARG A N 1
ATOM 892 C CA . ARG A 1 120 ? -1.511 -4.186 29.649 1.00 79.50 120 ARG A CA 1
ATOM 893 C C . ARG A 1 120 ? -2.647 -3.245 29.233 1.00 79.50 120 ARG A C 1
ATOM 895 O O . ARG A 1 120 ? -3.463 -3.574 28.377 1.00 79.50 120 ARG A O 1
ATOM 902 N N . THR A 1 121 ? -2.708 -2.069 29.856 1.00 82.81 121 THR A N 1
ATOM 903 C CA . THR A 1 121 ? -3.628 -0.999 29.454 1.00 82.81 121 THR A CA 1
ATOM 904 C C . THR A 1 121 ? -3.177 -0.398 28.130 1.00 82.81 121 THR A C 1
ATOM 906 O O . THR A 1 121 ? -2.051 0.087 28.025 1.00 82.81 121 THR A O 1
ATOM 909 N N . CYS A 1 122 ? -4.062 -0.391 27.139 1.00 88.19 122 CYS A N 1
ATOM 910 C CA . CYS A 1 122 ? -3.798 0.228 25.849 1.00 88.19 122 CYS A CA 1
ATOM 911 C C . CYS A 1 122 ? -4.398 1.630 25.819 1.00 88.19 122 CYS A C 1
ATOM 913 O O . CYS A 1 122 ? -5.426 1.898 26.436 1.00 88.19 122 CYS A O 1
ATOM 915 N N . SER A 1 123 ? -3.762 2.549 25.102 1.00 91.88 123 SER A N 1
ATOM 916 C CA . SER A 1 123 ? -4.333 3.870 24.861 1.00 91.88 123 SER A CA 1
ATOM 917 C C . SER A 1 123 ? -3.783 4.445 23.570 1.00 91.88 123 SER A C 1
ATOM 919 O O . SER A 1 123 ? -2.564 4.521 23.392 1.00 91.88 123 SER A O 1
ATOM 921 N N . LYS A 1 124 ? -4.672 4.938 22.702 1.00 90.88 124 LYS A N 1
ATOM 922 C CA . LYS A 1 124 ? -4.276 5.681 21.495 1.00 90.88 124 LYS A CA 1
ATOM 923 C C . LYS A 1 124 ? -3.339 6.846 21.816 1.00 90.88 124 LYS A C 1
ATOM 925 O O . LYS A 1 124 ? -2.350 7.048 21.116 1.00 90.88 124 LYS A O 1
ATOM 930 N N . LYS A 1 125 ? -3.576 7.545 22.931 1.00 90.69 125 LYS A N 1
ATOM 931 C CA . LYS A 1 125 ? -2.705 8.634 23.385 1.00 90.69 125 LYS A CA 1
ATOM 932 C C . LYS A 1 125 ? -1.280 8.145 23.656 1.00 90.69 125 LYS A C 1
ATOM 934 O O . LYS A 1 125 ? -0.337 8.714 23.124 1.00 90.69 125 LYS A O 1
ATOM 939 N N . GLN A 1 126 ? -1.117 7.080 24.443 1.00 90.69 126 GLN A N 1
ATOM 940 C CA . GLN A 1 126 ? 0.210 6.523 24.741 1.00 90.69 126 GLN A CA 1
ATOM 941 C C . GLN A 1 126 ? 0.901 5.991 23.482 1.00 90.69 126 GLN A C 1
ATOM 943 O O . GLN A 1 126 ? 2.102 6.197 23.302 1.00 90.69 126 GLN A O 1
ATOM 948 N N . CYS A 1 127 ? 0.136 5.348 22.594 1.00 92.56 127 CYS A N 1
ATOM 949 C CA . CYS A 1 127 ? 0.629 4.898 21.300 1.00 92.56 127 CYS A CA 1
ATOM 950 C C . CYS A 1 127 ? 1.240 6.057 20.507 1.00 92.56 127 CYS A C 1
ATOM 952 O O . CYS A 1 127 ? 2.335 5.914 19.966 1.00 92.56 127 CYS A O 1
ATOM 954 N N . PHE A 1 128 ? 0.563 7.204 20.456 1.00 91.38 128 PHE A N 1
ATOM 955 C CA . PHE A 1 128 ? 1.030 8.380 19.721 1.00 91.38 128 PHE A CA 1
ATOM 956 C C . PHE A 1 128 ? 2.127 9.150 20.449 1.00 91.38 128 PHE A C 1
ATOM 958 O O . PHE A 1 128 ? 3.014 9.685 19.798 1.00 91.38 128 PHE A O 1
ATOM 965 N N . ASP A 1 129 ? 2.130 9.174 21.781 1.00 89.75 129 ASP A N 1
ATOM 966 C CA . ASP A 1 129 ? 3.228 9.769 22.548 1.00 89.75 129 ASP A CA 1
ATOM 967 C C . ASP A 1 129 ? 4.552 9.030 22.285 1.00 89.75 129 ASP A C 1
ATOM 969 O O . ASP A 1 129 ? 5.602 9.670 22.188 1.00 89.75 129 ASP A O 1
ATOM 973 N N . ARG A 1 130 ? 4.500 7.698 22.122 1.00 88.12 130 ARG A N 1
ATOM 974 C CA . ARG A 1 130 ? 5.652 6.857 21.757 1.00 88.12 130 ARG A CA 1
ATOM 975 C C . ARG A 1 130 ? 5.982 6.917 20.266 1.00 88.12 130 ARG A C 1
ATOM 977 O O . ARG A 1 130 ? 7.152 6.964 19.897 1.00 88.12 130 ARG A O 1
ATOM 984 N N . ASN A 1 131 ? 4.961 6.906 19.417 1.00 88.25 131 ASN A N 1
ATOM 985 C CA . ASN A 1 131 ? 5.081 6.956 17.964 1.00 88.25 131 ASN A CA 1
ATOM 986 C C . ASN A 1 131 ? 4.582 8.313 17.473 1.00 88.25 131 ASN A C 1
ATOM 988 O O . ASN A 1 131 ? 3.524 8.397 16.844 1.00 88.25 131 ASN A O 1
ATOM 992 N N . LYS A 1 132 ? 5.309 9.386 17.804 1.00 85.56 132 LYS A N 1
ATOM 993 C CA . LYS A 1 132 ? 4.868 10.736 17.444 1.00 85.56 132 LYS A CA 1
ATOM 994 C C . LYS A 1 132 ? 4.766 10.861 15.922 1.00 85.56 132 LYS A C 1
ATOM 996 O O . LYS A 1 132 ? 5.770 10.626 15.245 1.00 85.56 132 LYS A O 1
ATOM 1001 N N . PRO A 1 133 ? 3.591 11.218 15.372 1.00 79.56 133 PRO A N 1
ATOM 1002 C CA . PRO A 1 133 ? 3.495 11.529 13.955 1.00 79.56 133 PRO A CA 1
ATOM 1003 C C . PRO A 1 133 ? 4.387 12.740 13.665 1.00 79.56 133 PRO A C 1
ATOM 1005 O O . PRO A 1 133 ? 4.410 13.687 14.449 1.00 79.56 133 PRO A O 1
ATOM 1008 N N . GLN A 1 134 ? 5.142 12.709 12.566 1.00 76.25 134 GLN A N 1
ATOM 1009 C CA . GLN A 1 134 ? 6.008 13.838 12.201 1.00 76.25 134 GLN A CA 1
ATOM 1010 C C . GLN A 1 134 ? 5.198 15.016 11.654 1.00 76.25 134 GLN A C 1
ATOM 1012 O O . GLN A 1 134 ? 5.548 16.165 11.894 1.00 76.25 134 GLN A O 1
ATOM 1017 N N . ASN A 1 135 ? 4.074 14.720 10.997 1.00 68.81 135 ASN A N 1
ATOM 1018 C CA . ASN A 1 135 ? 3.139 15.712 10.475 1.00 68.81 135 ASN A CA 1
ATOM 1019 C C . ASN A 1 135 ? 1.755 15.531 11.122 1.00 68.81 135 ASN A C 1
ATOM 1021 O O . ASN A 1 135 ? 0.813 15.112 10.436 1.00 68.81 135 ASN A O 1
ATOM 1025 N N . PRO A 1 136 ? 1.608 15.795 12.439 1.00 64.38 136 PRO A N 1
ATOM 1026 C CA . PRO A 1 136 ? 0.286 15.821 13.046 1.00 64.38 136 PRO A CA 1
ATOM 1027 C C . PRO A 1 136 ? -0.533 16.907 12.351 1.00 64.38 136 PRO A C 1
ATOM 1029 O O . PRO A 1 136 ? -0.036 18.011 12.109 1.00 64.38 136 PRO A O 1
ATOM 1032 N N . SER A 1 137 ? -1.788 16.611 12.020 1.00 63.56 137 SER A N 1
ATOM 1033 C CA . SER A 1 137 ? -2.660 17.646 11.471 1.00 63.56 137 SER A CA 1
ATOM 1034 C C . SER A 1 137 ? -2.776 18.803 12.468 1.00 63.56 137 SER A C 1
ATOM 1036 O O . SER A 1 137 ? -2.994 18.554 13.659 1.00 63.56 137 SER A O 1
ATOM 1038 N N . PRO A 1 138 ? -2.655 20.065 12.023 1.00 55.94 138 PRO A N 1
ATOM 1039 C CA . PRO A 1 138 ? -2.832 21.195 12.920 1.00 55.94 138 PRO A CA 1
ATOM 1040 C C . PRO A 1 138 ? -4.260 21.176 13.497 1.00 55.94 138 PRO A C 1
ATOM 1042 O O . PRO A 1 138 ? -5.212 20.903 12.754 1.00 55.94 138 PRO A O 1
ATOM 1045 N N . PRO A 1 139 ? -4.438 21.443 14.805 1.00 58.97 139 PRO A N 1
ATOM 1046 C CA . PRO A 1 139 ? -5.770 21.572 15.376 1.00 58.97 139 PRO A CA 1
ATOM 1047 C C . PRO A 1 139 ? -6.517 22.712 14.680 1.00 58.97 139 PRO A C 1
ATOM 1049 O O . PRO A 1 139 ? -5.929 23.747 14.353 1.00 58.97 139 PRO A O 1
ATOM 1052 N N . LYS A 1 140 ? -7.821 22.529 14.444 1.00 60.12 140 LYS A N 1
ATOM 1053 C CA . LYS A 1 140 ? -8.658 23.623 13.942 1.00 60.12 140 LYS A CA 1
ATOM 1054 C C . LYS A 1 140 ? -8.697 24.746 14.989 1.00 60.12 140 LYS A C 1
ATOM 1056 O O . LYS A 1 140 ? -8.627 24.452 16.186 1.00 60.12 140 LYS A O 1
ATOM 1061 N N . PRO A 1 141 ? -8.807 26.020 14.569 1.00 62.88 141 PRO A N 1
ATOM 1062 C CA . PRO A 1 141 ? -8.945 27.117 15.514 1.00 62.88 141 PRO A CA 1
ATOM 1063 C C . PRO A 1 141 ? -10.158 26.870 16.426 1.00 62.88 141 PRO A C 1
ATOM 1065 O O . PRO A 1 141 ? -11.183 26.365 15.954 1.00 62.88 141 PRO A O 1
ATOM 1068 N N . PRO A 1 142 ? -10.041 27.180 17.727 1.00 72.12 142 PRO A N 1
ATOM 1069 C CA . PRO A 1 142 ? -11.118 26.957 18.673 1.00 72.12 142 PRO A CA 1
ATOM 1070 C C . PRO A 1 142 ? -12.370 27.746 18.287 1.00 72.12 142 PRO A C 1
ATOM 1072 O O . PRO A 1 142 ? -12.289 28.913 17.905 1.00 72.12 142 PRO A O 1
ATOM 1075 N N . ILE A 1 143 ? -13.531 27.107 18.419 1.00 72.88 143 ILE A N 1
ATOM 1076 C CA . ILE A 1 143 ? -14.826 27.763 18.270 1.00 72.88 143 ILE A CA 1
ATOM 1077 C C . ILE A 1 143 ? -15.287 28.178 19.662 1.00 72.88 143 ILE A C 1
ATOM 1079 O O . ILE A 1 143 ? -15.380 27.353 20.574 1.00 72.88 143 ILE A O 1
ATOM 1083 N N . THR A 1 144 ? -15.572 29.464 19.813 1.00 80.00 144 THR A N 1
ATOM 1084 C CA . THR A 1 144 ? -16.017 30.063 21.069 1.00 80.00 144 THR A CA 1
ATOM 1085 C C . THR A 1 144 ? -17.522 30.299 20.995 1.00 80.00 144 THR A C 1
ATOM 1087 O O . THR A 1 144 ? -17.975 31.098 20.179 1.00 80.00 144 THR A O 1
ATOM 1090 N N . SER A 1 145 ? -18.297 29.613 21.838 1.00 74.75 145 SER A N 1
ATOM 1091 C CA . SER A 1 145 ? -19.744 29.811 21.971 1.00 74.75 145 SER A CA 1
ATOM 1092 C C . SER A 1 145 ? -20.079 30.347 23.358 1.00 74.75 145 SER A C 1
ATOM 1094 O O . SER A 1 145 ? -19.528 29.888 24.359 1.00 74.75 145 SER A O 1
ATOM 1096 N N . THR A 1 146 ? -21.014 31.290 23.432 1.00 72.50 146 THR A N 1
ATOM 1097 C CA . THR A 1 146 ? -21.518 31.849 24.691 1.00 72.50 146 THR A CA 1
ATOM 1098 C C . THR A 1 146 ? -22.875 31.234 25.042 1.00 72.50 146 THR A C 1
ATOM 1100 O O . THR A 1 146 ? -23.743 31.097 24.183 1.00 72.50 146 THR A O 1
ATOM 1103 N N . TYR A 1 147 ? -23.059 30.815 26.294 1.00 72.69 147 TYR A N 1
ATOM 1104 C CA . TYR A 1 147 ? -24.310 30.241 26.810 1.00 72.69 147 TYR A CA 1
ATOM 1105 C C . TYR A 1 147 ? -24.513 30.579 28.299 1.00 72.69 147 TYR A C 1
ATOM 1107 O O . TYR A 1 147 ? -23.557 30.929 28.992 1.00 72.69 147 TYR A O 1
ATOM 1115 N N . PRO A 1 148 ? -25.746 30.480 28.830 1.00 68.62 148 PRO A N 1
ATOM 1116 C CA . PRO A 1 148 ? -26.014 30.651 30.258 1.00 68.62 148 PRO A CA 1
ATOM 1117 C C . PRO A 1 148 ? -25.398 29.504 31.069 1.00 68.62 148 PRO A C 1
ATOM 1119 O O . PRO A 1 148 ? -25.593 28.337 30.735 1.00 68.62 148 PRO A O 1
ATOM 1122 N N . CYS A 1 149 ? -24.664 29.815 32.136 1.00 49.53 149 CYS A N 1
ATOM 1123 C CA . CYS A 1 149 ? -23.988 28.808 32.954 1.00 49.53 149 CYS A CA 1
ATOM 1124 C C . CYS A 1 149 ? -24.970 27.767 33.539 1.00 49.53 149 CYS A C 1
ATOM 1126 O O . CYS A 1 149 ? -25.887 28.129 34.274 1.00 49.53 149 CYS A O 1
ATOM 1128 N N . GLN A 1 150 ? -24.749 26.475 33.260 1.00 59.47 150 GLN A N 1
ATOM 1129 C CA . GLN A 1 150 ? -25.413 25.346 33.932 1.00 59.47 150 GLN A CA 1
ATOM 1130 C C . GLN A 1 150 ? -24.429 24.566 34.815 1.00 59.47 150 GLN A C 1
ATOM 1132 O O . GLN A 1 150 ? -23.227 24.531 34.554 1.00 59.47 150 GLN A O 1
ATOM 1137 N N . THR A 1 151 ? -24.956 23.944 35.869 1.00 39.50 151 THR A N 1
ATOM 1138 C CA . THR A 1 151 ? -24.221 23.180 36.886 1.00 39.50 151 THR A CA 1
ATOM 1139 C C . THR A 1 151 ? -23.969 21.743 36.409 1.00 39.50 151 THR A C 1
ATOM 1141 O O . THR A 1 151 ? -24.912 21.018 36.102 1.00 39.50 151 THR A O 1
ATOM 1144 N N . THR A 1 152 ? -22.706 21.316 36.338 1.00 37.41 152 THR A N 1
ATOM 1145 C CA . THR A 1 152 ? -22.306 20.013 35.772 1.00 37.41 152 THR A CA 1
ATOM 1146 C C . THR A 1 152 ? -22.259 18.906 36.833 1.00 37.41 152 THR A C 1
ATOM 1148 O O . THR A 1 152 ? -21.678 19.093 37.899 1.00 37.41 152 THR A O 1
ATOM 1151 N N . THR A 1 153 ? -22.818 17.728 36.533 1.00 33.12 153 THR A N 1
ATOM 1152 C CA . THR A 1 153 ? -22.670 16.488 37.323 1.00 33.12 153 THR A CA 1
ATOM 1153 C C . THR A 1 153 ? -21.853 15.466 36.532 1.00 33.12 153 THR A C 1
ATOM 1155 O O . THR A 1 153 ? -22.167 15.178 35.379 1.00 33.12 153 THR A O 1
ATOM 1158 N N . THR A 1 154 ? -20.803 14.922 37.147 1.00 31.38 154 THR A N 1
ATOM 1159 C CA . THR A 1 154 ? -19.870 13.961 36.537 1.00 31.38 154 THR A CA 1
ATOM 1160 C C . THR A 1 154 ? -20.300 12.529 36.858 1.00 31.38 154 THR A C 1
ATOM 1162 O O . THR A 1 154 ? -20.453 12.191 38.030 1.00 31.38 154 THR A O 1
ATOM 1165 N N . VAL A 1 155 ? -20.455 11.672 35.845 1.00 30.17 155 VAL A N 1
ATOM 1166 C CA . VAL A 1 155 ? -20.717 10.232 36.024 1.00 30.17 155 VAL A CA 1
ATOM 1167 C C . VAL A 1 155 ? -19.545 9.443 35.448 1.00 30.17 155 VAL A C 1
ATOM 1169 O O . VAL A 1 155 ? -19.147 9.658 34.306 1.00 30.17 155 VAL A O 1
ATOM 1172 N N . GLN A 1 156 ? -18.979 8.549 36.257 1.00 30.17 156 GLN A N 1
ATOM 1173 C CA . GLN A 1 156 ? -17.808 7.739 35.931 1.00 30.17 156 GLN A CA 1
ATOM 1174 C C . GLN A 1 156 ? -18.256 6.284 35.737 1.00 30.17 156 GLN A C 1
ATOM 1176 O O . GLN A 1 156 ? -18.838 5.689 36.641 1.00 30.17 156 GLN A O 1
ATOM 1181 N N . THR A 1 157 ? -18.023 5.718 34.551 1.00 29.58 157 THR A N 1
ATOM 1182 C CA . THR A 1 157 ? -18.413 4.339 34.217 1.00 29.58 157 THR A CA 1
ATOM 1183 C C . THR A 1 157 ? -17.178 3.447 34.147 1.00 29.58 157 THR A C 1
ATOM 1185 O O . THR A 1 157 ? -16.235 3.729 33.413 1.00 29.58 157 THR A O 1
ATOM 1188 N N . THR A 1 158 ? -17.195 2.365 34.923 1.00 33.75 158 THR A N 1
ATOM 1189 C CA . THR A 1 158 ? -16.121 1.368 35.036 1.00 33.75 158 THR A CA 1
ATOM 1190 C C . THR A 1 158 ? -16.488 0.131 34.218 1.00 33.75 158 THR A C 1
ATOM 1192 O O . THR A 1 158 ? -17.585 -0.397 34.398 1.00 33.75 158 THR A O 1
ATOM 1195 N N . ILE A 1 159 ? -15.590 -0.379 33.365 1.00 29.80 159 ILE A N 1
ATOM 1196 C CA . ILE A 1 159 ? -15.792 -1.655 32.654 1.00 29.80 159 ILE A CA 1
ATOM 1197 C C . ILE A 1 159 ? -14.534 -2.534 32.759 1.00 29.80 159 ILE A C 1
ATOM 1199 O O . ILE A 1 159 ? -13.405 -2.051 32.740 1.00 29.80 159 ILE A O 1
ATOM 1203 N N . ARG A 1 160 ? -14.775 -3.836 32.951 1.00 27.86 160 ARG A N 1
ATOM 1204 C CA . ARG A 1 160 ? -13.847 -4.908 33.338 1.00 27.86 160 ARG A CA 1
ATOM 1205 C C . ARG A 1 160 ? -13.381 -5.727 32.124 1.00 27.86 160 ARG A C 1
ATOM 1207 O O . ARG A 1 160 ? -14.209 -6.162 31.330 1.00 27.86 160 ARG A O 1
ATOM 1214 N N . SER A 1 161 ? -12.076 -6.001 32.048 1.00 30.11 161 SER A N 1
ATOM 1215 C CA . SER A 1 161 ? -11.404 -6.786 30.995 1.00 30.11 161 SER A CA 1
ATOM 1216 C C . SER A 1 161 ? -11.531 -8.309 31.145 1.00 30.11 161 SER A C 1
ATOM 1218 O O . SER A 1 161 ? -11.553 -8.834 32.259 1.00 30.11 161 SER A O 1
ATOM 1220 N N . THR A 1 162 ? -11.491 -9.023 30.012 1.00 29.06 162 THR A N 1
ATOM 1221 C CA . THR A 1 162 ? -11.110 -10.449 29.900 1.00 29.06 162 THR A CA 1
ATOM 1222 C C . THR A 1 162 ? -10.209 -10.689 28.670 1.00 29.06 162 THR A C 1
ATOM 1224 O O . THR A 1 162 ? -10.034 -9.804 27.842 1.00 29.06 162 THR A O 1
ATOM 1227 N N . ALA A 1 163 ? -9.561 -11.857 28.641 1.00 33.12 163 ALA A N 1
ATOM 1228 C CA . ALA A 1 163 ? -8.201 -12.153 28.170 1.00 33.12 163 ALA A CA 1
ATOM 1229 C C . ALA A 1 163 ? -7.962 -12.493 26.666 1.00 33.12 163 ALA A C 1
ATOM 1231 O O . ALA A 1 163 ? -8.772 -13.164 26.037 1.00 33.12 163 ALA A O 1
ATOM 1232 N N . THR A 1 164 ? -6.747 -12.121 26.213 1.00 33.47 164 THR A N 1
ATOM 1233 C CA . THR A 1 164 ? -5.737 -12.775 25.324 1.00 33.47 164 THR A CA 1
ATOM 1234 C C . THR A 1 164 ? -6.090 -13.296 23.916 1.00 33.47 164 THR A C 1
ATOM 1236 O O . THR A 1 164 ? -6.849 -14.250 23.785 1.00 33.47 164 THR A O 1
ATOM 1239 N N . SER A 1 165 ? -5.344 -12.850 22.883 1.00 32.34 165 SER A N 1
ATOM 1240 C CA . SER A 1 165 ? -4.795 -13.715 21.804 1.00 32.34 165 SER A CA 1
ATOM 1241 C C . SER A 1 165 ? -3.875 -12.948 20.837 1.00 32.34 165 SER A C 1
ATOM 1243 O O . SER A 1 165 ? -4.268 -11.933 20.280 1.00 32.34 165 SER A O 1
ATOM 1245 N N . VAL A 1 166 ? -2.696 -13.514 20.544 1.00 34.25 166 VAL A N 1
ATOM 1246 C CA . VAL A 1 166 ? -1.714 -13.026 19.552 1.00 34.25 166 VAL A CA 1
ATOM 1247 C C . VAL A 1 166 ? -2.336 -12.950 18.158 1.00 34.25 166 VAL A C 1
ATOM 1249 O O . VAL A 1 166 ? -2.911 -13.929 17.682 1.00 34.25 166 VAL A O 1
ATOM 1252 N N . VAL A 1 167 ? -2.213 -11.800 17.498 1.00 34.19 167 VAL A N 1
ATOM 1253 C CA . VAL A 1 167 ? -2.738 -11.566 16.144 1.00 34.19 167 VAL A CA 1
ATOM 1254 C C . VAL A 1 167 ? -1.588 -11.597 15.131 1.00 34.19 167 VAL A C 1
ATOM 1256 O O . VAL A 1 167 ? -0.581 -10.947 15.364 1.00 34.19 167 VAL A O 1
ATOM 1259 N N . PRO A 1 168 ? -1.656 -12.327 14.011 1.00 35.16 168 PRO A N 1
ATOM 1260 C CA . PRO A 1 168 ? -0.647 -12.225 12.957 1.00 35.16 168 PRO A CA 1
ATOM 1261 C C . PRO A 1 168 ? -0.872 -10.999 12.053 1.00 35.16 168 PRO A C 1
ATOM 1263 O O . PRO A 1 168 ? -1.939 -10.385 12.052 1.00 35.16 168 PRO A O 1
ATOM 1266 N N . GLU A 1 169 ? 0.162 -10.655 11.282 1.00 42.91 169 GLU A N 1
ATOM 1267 C CA . GLU A 1 169 ? 0.185 -9.589 10.273 1.00 42.91 169 GLU A CA 1
ATOM 1268 C C . GLU A 1 169 ? -1.047 -9.611 9.341 1.00 42.91 169 GLU A C 1
ATOM 1270 O O . GLU A 1 169 ? -1.511 -10.708 9.015 1.00 42.91 169 GLU A O 1
ATOM 1275 N N . PRO A 1 170 ? -1.597 -8.462 8.874 1.00 51.25 170 PRO A N 1
ATOM 1276 C CA . PRO A 1 170 ? -2.495 -8.439 7.733 1.00 51.25 170 PRO A CA 1
ATOM 1277 C C . PRO A 1 170 ? -1.691 -8.962 6.553 1.00 51.25 170 PRO A C 1
ATOM 1279 O O . PRO A 1 170 ? -1.001 -8.225 5.859 1.00 51.25 170 PRO A O 1
ATOM 1282 N N . THR A 1 171 ? -1.732 -10.272 6.364 1.00 64.12 171 THR A N 1
ATOM 1283 C CA . THR A 1 171 ? -1.098 -10.931 5.240 1.00 64.12 171 THR A CA 1
ATOM 1284 C C . THR A 1 171 ? -1.766 -10.354 4.011 1.00 64.12 171 THR A C 1
ATOM 1286 O O . THR A 1 171 ? -2.970 -10.511 3.816 1.00 64.12 171 THR A O 1
ATOM 1289 N N . ASN A 1 172 ? -1.035 -9.609 3.196 1.00 87.25 172 ASN A N 1
ATOM 1290 C CA . ASN A 1 172 ? -1.551 -9.235 1.893 1.00 87.25 172 ASN A CA 1
ATOM 1291 C C . ASN A 1 172 ? -1.876 -10.542 1.144 1.00 87.25 172 ASN A C 1
ATOM 1293 O O . ASN A 1 172 ? -1.152 -11.529 1.277 1.00 87.25 172 ASN A O 1
ATOM 1297 N N . ILE A 1 173 ? -3.031 -10.624 0.481 1.00 92.50 173 ILE A N 1
ATOM 1298 C CA . ILE A 1 173 ? -3.340 -11.789 -0.362 1.00 92.50 173 ILE A CA 1
ATOM 1299 C C . ILE A 1 173 ? -2.326 -11.852 -1.505 1.00 92.50 173 ILE A C 1
ATOM 1301 O O . ILE A 1 173 ? -1.873 -12.931 -1.877 1.00 92.50 173 ILE A O 1
ATOM 1305 N N . CYS A 1 174 ? -1.942 -10.684 -2.008 1.00 94.56 174 CYS A N 1
ATOM 1306 C CA . CYS A 1 174 ? -0.921 -10.548 -3.023 1.00 94.56 174 CYS A CA 1
ATOM 1307 C C . CYS A 1 174 ? 0.473 -10.599 -2.403 1.00 94.56 174 CYS A C 1
ATOM 1309 O O . CYS A 1 174 ? 0.705 -10.102 -1.300 1.00 94.56 174 CYS A O 1
ATOM 1311 N N . LYS A 1 175 ? 1.413 -11.181 -3.137 1.00 93.50 175 LYS A N 1
ATOM 1312 C CA . LYS A 1 175 ? 2.802 -11.333 -2.719 1.00 93.50 175 LYS A CA 1
ATOM 1313 C C . LYS A 1 175 ? 3.664 -10.237 -3.327 1.00 93.50 175 LYS A C 1
ATOM 1315 O O . LYS A 1 175 ? 3.628 -10.020 -4.538 1.00 93.50 175 LYS A O 1
ATOM 1320 N N . GLN A 1 176 ? 4.477 -9.600 -2.489 1.00 93.19 176 GLN A N 1
ATOM 1321 C CA . GLN A 1 176 ? 5.563 -8.740 -2.949 1.00 93.19 176 GLN A CA 1
ATOM 1322 C C . GLN A 1 176 ? 6.605 -9.609 -3.683 1.00 93.19 176 GLN A C 1
ATOM 1324 O O . GLN A 1 176 ? 7.091 -10.582 -3.098 1.00 93.19 176 GLN A O 1
ATOM 1329 N N . PRO A 1 177 ? 6.964 -9.296 -4.941 1.00 94.56 177 PRO A N 1
ATOM 1330 C CA . PRO A 1 177 ? 7.988 -10.041 -5.669 1.00 94.56 177 PRO A CA 1
ATOM 1331 C C . PRO A 1 177 ? 9.378 -9.860 -5.056 1.00 94.56 177 PRO A C 1
ATOM 1333 O O . PRO A 1 177 ? 9.649 -8.884 -4.355 1.00 94.56 177 PRO A O 1
ATOM 1336 N N . THR A 1 178 ? 10.286 -10.779 -5.385 1.00 93.69 178 THR A N 1
ATOM 1337 C CA . THR A 1 178 ? 11.693 -10.738 -4.968 1.00 93.69 178 THR A CA 1
ATOM 1338 C C . THR A 1 178 ? 12.611 -10.838 -6.180 1.00 93.69 178 THR A C 1
ATOM 1340 O O . THR A 1 178 ? 12.400 -11.685 -7.041 1.00 93.69 178 THR A O 1
ATOM 1343 N N . SER A 1 179 ? 13.678 -10.040 -6.209 1.00 94.25 179 SER A N 1
ATOM 1344 C CA . SER A 1 179 ? 14.752 -10.154 -7.195 1.00 94.25 179 SER A CA 1
ATOM 1345 C C . SER A 1 179 ? 16.106 -10.063 -6.514 1.00 94.25 179 SER A C 1
ATOM 1347 O O . SER A 1 179 ? 16.413 -9.084 -5.836 1.00 94.25 179 SER A O 1
ATOM 1349 N N . ARG A 1 180 ? 16.951 -11.075 -6.741 1.00 92.31 180 ARG A N 1
ATOM 1350 C CA . ARG A 1 180 ? 18.344 -11.066 -6.270 1.00 92.31 180 ARG A CA 1
ATOM 1351 C C . ARG A 1 180 ? 19.202 -10.069 -7.046 1.00 92.31 180 ARG A C 1
ATOM 1353 O O . ARG A 1 180 ? 20.077 -9.452 -6.459 1.00 92.31 180 ARG A O 1
ATOM 1360 N N . ILE A 1 181 ? 18.934 -9.901 -8.344 1.00 89.31 181 ILE A N 1
ATOM 1361 C CA . ILE A 1 181 ? 19.706 -9.015 -9.230 1.00 89.31 181 ILE A CA 1
ATOM 1362 C C . ILE A 1 181 ? 19.498 -7.552 -8.829 1.00 89.31 181 ILE A C 1
ATOM 1364 O O . ILE A 1 181 ? 20.453 -6.788 -8.755 1.00 89.31 181 ILE A O 1
ATOM 1368 N N . TYR A 1 182 ? 18.255 -7.178 -8.522 1.00 87.00 182 TYR A N 1
ATOM 1369 C CA . TYR A 1 182 ? 17.899 -5.813 -8.131 1.00 87.00 182 TYR A CA 1
ATOM 1370 C C . TYR A 1 182 ? 17.746 -5.623 -6.617 1.00 87.00 182 TYR A C 1
ATOM 1372 O O . TYR A 1 182 ? 17.327 -4.549 -6.185 1.00 87.00 182 TYR A O 1
ATOM 1380 N N . ASN A 1 183 ? 18.077 -6.643 -5.820 1.00 89.94 183 ASN A N 1
ATOM 1381 C CA . ASN A 1 183 ? 18.028 -6.645 -4.358 1.00 89.94 183 ASN A CA 1
ATOM 1382 C C . ASN A 1 183 ? 16.725 -6.064 -3.767 1.00 89.94 183 ASN A C 1
ATOM 1384 O O . ASN A 1 183 ? 16.774 -5.280 -2.822 1.00 89.94 183 ASN A O 1
ATOM 1388 N N . TYR A 1 184 ? 15.568 -6.414 -4.339 1.00 91.06 184 TYR A N 1
ATOM 1389 C CA . TYR A 1 184 ? 14.263 -6.091 -3.751 1.00 91.06 184 TYR A CA 1
ATOM 1390 C C . TYR A 1 184 ? 13.528 -7.345 -3.296 1.00 91.06 184 TYR A C 1
ATOM 1392 O O . TYR A 1 184 ? 13.744 -8.431 -3.834 1.00 91.06 184 TYR A O 1
ATOM 1400 N N . GLY A 1 185 ? 12.631 -7.181 -2.329 1.00 89.06 185 GLY A N 1
ATOM 1401 C CA . GLY A 1 185 ? 11.805 -8.245 -1.764 1.00 89.06 185 GLY A CA 1
ATOM 1402 C C . GLY A 1 185 ? 10.803 -7.706 -0.739 1.00 89.06 185 GLY A C 1
ATOM 1403 O O . GLY A 1 185 ? 10.716 -6.490 -0.556 1.00 89.06 185 GLY A O 1
ATOM 1404 N N . PRO A 1 186 ? 10.060 -8.586 -0.046 1.00 86.69 186 PRO A N 1
ATOM 1405 C CA . PRO A 1 186 ? 9.228 -8.204 1.095 1.00 86.69 186 PRO A CA 1
ATOM 1406 C C . PRO A 1 186 ? 10.018 -7.394 2.135 1.00 86.69 186 PRO A C 1
ATOM 1408 O O . PRO A 1 186 ? 11.099 -7.815 2.549 1.00 86.69 186 PRO A O 1
ATOM 1411 N N . GLY A 1 187 ? 9.499 -6.233 2.548 1.00 83.94 187 GLY A N 1
ATOM 1412 C CA . GLY A 1 187 ? 10.177 -5.326 3.482 1.00 83.94 187 GLY A CA 1
ATOM 1413 C C . GLY A 1 187 ? 11.293 -4.479 2.859 1.00 83.94 187 GLY A C 1
ATOM 1414 O O . GLY A 1 187 ? 11.855 -3.618 3.534 1.00 83.94 187 GLY A O 1
ATOM 1415 N N . ASN A 1 188 ? 11.627 -4.712 1.586 1.00 86.19 188 ASN A N 1
ATOM 1416 C CA . ASN A 1 188 ? 12.587 -3.928 0.816 1.00 86.19 188 ASN A CA 1
ATOM 1417 C C . ASN A 1 188 ? 12.162 -3.818 -0.668 1.00 86.19 188 ASN A C 1
ATOM 1419 O O . ASN A 1 188 ? 12.869 -4.310 -1.553 1.00 86.19 188 ASN A O 1
ATOM 1423 N N . PRO A 1 189 ? 10.980 -3.255 -0.976 1.00 90.94 189 PRO A N 1
ATOM 1424 C CA . PRO A 1 189 ? 10.540 -3.027 -2.350 1.00 90.94 189 PRO A CA 1
ATOM 1425 C C . PRO A 1 189 ? 11.315 -1.868 -2.998 1.00 90.94 189 PRO A C 1
ATOM 1427 O O . PRO A 1 189 ? 12.033 -1.119 -2.330 1.00 90.94 189 PRO A O 1
ATOM 1430 N N . VAL A 1 190 ? 11.163 -1.685 -4.313 1.00 92.38 190 VAL A N 1
ATOM 1431 C CA . VAL A 1 190 ? 11.833 -0.583 -5.016 1.00 92.38 190 VAL A CA 1
ATOM 1432 C C . VAL A 1 190 ? 11.277 0.744 -4.492 1.00 92.38 190 VAL A C 1
ATOM 1434 O O . VAL A 1 190 ? 10.069 0.908 -4.344 1.00 92.38 190 VAL A O 1
ATOM 1437 N N . GLY A 1 191 ? 12.167 1.672 -4.132 1.00 87.88 191 GLY A N 1
ATOM 1438 C CA . GLY A 1 191 ? 11.782 2.961 -3.550 1.00 87.88 191 GLY A CA 1
ATOM 1439 C C . GLY A 1 191 ? 11.104 2.889 -2.175 1.00 87.88 191 GLY A C 1
ATOM 1440 O O . GLY A 1 191 ? 10.598 3.903 -1.705 1.00 87.88 191 GLY A O 1
ATOM 1441 N N . GLY A 1 192 ? 11.068 1.721 -1.520 1.00 88.81 192 GLY A N 1
ATOM 1442 C CA . GLY A 1 192 ? 10.336 1.538 -0.260 1.00 88.81 192 GLY A CA 1
ATOM 1443 C C . GLY A 1 192 ? 8.807 1.536 -0.414 1.00 88.81 192 GLY A C 1
ATOM 1444 O O . GLY A 1 192 ? 8.095 1.647 0.584 1.00 88.81 192 GLY A O 1
ATOM 1445 N N . ILE A 1 193 ? 8.298 1.406 -1.644 1.00 91.81 193 ILE A N 1
ATOM 1446 C CA . ILE A 1 193 ? 6.866 1.429 -1.957 1.00 91.81 193 ILE A CA 1
ATOM 1447 C C . ILE A 1 193 ? 6.335 -0.006 -1.980 1.00 91.81 193 ILE A C 1
ATOM 1449 O O . ILE A 1 193 ? 6.501 -0.740 -2.951 1.00 91.81 193 ILE A O 1
ATOM 1453 N N . GLU A 1 194 ? 5.720 -0.423 -0.876 1.00 91.69 194 GLU A N 1
ATOM 1454 C CA . GLU A 1 194 ? 5.145 -1.765 -0.708 1.00 91.69 194 GLU A CA 1
ATOM 1455 C C . GLU A 1 194 ? 3.903 -1.989 -1.578 1.00 91.69 194 GLU A C 1
ATOM 1457 O O . GLU A 1 194 ? 3.181 -1.052 -1.930 1.00 91.69 194 GLU A O 1
ATOM 1462 N N . LEU A 1 195 ? 3.631 -3.257 -1.896 1.00 94.00 195 LEU A N 1
ATOM 1463 C CA . LEU A 1 195 ? 2.455 -3.638 -2.670 1.00 94.00 195 LEU A CA 1
ATOM 1464 C C . LEU A 1 195 ? 1.175 -3.252 -1.906 1.00 94.00 195 LEU A C 1
ATOM 1466 O O . LEU A 1 195 ? 1.032 -3.627 -0.735 1.00 94.00 195 LEU A O 1
ATOM 1470 N N . PRO A 1 196 ? 0.211 -2.571 -2.552 1.00 95.00 196 PRO A N 1
ATOM 1471 C CA . PRO A 1 196 ? -1.057 -2.217 -1.934 1.00 95.00 196 PRO A CA 1
ATOM 1472 C C . PRO A 1 196 ? -1.781 -3.410 -1.327 1.00 95.00 196 PRO A C 1
ATOM 1474 O O . PRO A 1 196 ? -1.765 -4.520 -1.869 1.00 95.00 196 PRO A O 1
ATOM 1477 N N . LEU A 1 197 ? -2.450 -3.177 -0.198 1.00 93.69 197 LEU A N 1
ATOM 1478 C CA . LEU A 1 197 ? -3.150 -4.238 0.513 1.00 93.69 197 LEU A CA 1
ATOM 1479 C C . LEU A 1 197 ? -4.348 -4.732 -0.295 1.00 93.69 197 LEU A C 1
ATOM 1481 O O . LEU A 1 197 ? -5.327 -4.011 -0.494 1.00 93.69 197 LEU A O 1
ATOM 1485 N N . VAL A 1 198 ? -4.305 -6.009 -0.662 1.00 94.56 198 VAL A N 1
ATOM 1486 C CA . VAL A 1 198 ? -5.477 -6.786 -1.045 1.00 94.56 198 VAL A CA 1
ATOM 1487 C C . VAL A 1 198 ? -5.812 -7.709 0.111 1.00 94.56 198 VAL A C 1
ATOM 1489 O O . VAL A 1 198 ? -5.057 -8.610 0.473 1.00 94.56 198 VAL A O 1
ATOM 1492 N N . THR A 1 199 ? -6.957 -7.472 0.731 1.00 92.12 199 THR A N 1
ATOM 1493 C CA . THR A 1 199 ? -7.442 -8.300 1.837 1.00 92.12 199 THR A CA 1
ATOM 1494 C C . THR A 1 199 ? -8.961 -8.358 1.802 1.00 92.12 199 THR A C 1
ATOM 1496 O O . THR A 1 199 ? -9.591 -7.951 0.824 1.00 92.12 199 THR A O 1
ATOM 1499 N N . CYS A 1 200 ? -9.574 -8.904 2.843 1.00 91.75 200 CYS A N 1
ATOM 1500 C CA . CYS A 1 200 ? -11.011 -9.042 2.881 1.00 91.75 200 CYS A CA 1
ATOM 1501 C C . CYS A 1 200 ? -11.717 -7.690 2.844 1.00 91.75 200 CYS A C 1
ATOM 1503 O O . CYS A 1 200 ? -11.273 -6.704 3.442 1.00 91.75 200 CYS A O 1
ATOM 1505 N N . ASN A 1 201 ? -12.841 -7.675 2.145 1.00 92.69 201 ASN A N 1
ATOM 1506 C CA . ASN A 1 201 ? -13.713 -6.529 2.033 1.00 92.69 201 ASN A CA 1
ATOM 1507 C C . ASN A 1 201 ? -14.338 -6.213 3.398 1.00 92.69 201 ASN A C 1
ATOM 1509 O O . ASN A 1 201 ? -14.972 -7.059 4.025 1.00 92.69 201 ASN A O 1
ATOM 1513 N N . ASP A 1 202 ? -14.141 -4.989 3.866 1.00 89.12 202 ASP A N 1
ATOM 1514 C CA . ASP A 1 202 ? -14.690 -4.491 5.124 1.00 89.12 202 ASP A CA 1
ATOM 1515 C C . ASP A 1 202 ? -16.166 -4.074 5.021 1.00 89.12 202 ASP A C 1
ATOM 1517 O O . ASP A 1 202 ? -16.834 -3.919 6.042 1.00 89.12 202 ASP A O 1
ATOM 1521 N N . LEU A 1 203 ? -16.723 -3.971 3.811 1.00 90.31 203 LEU A N 1
ATOM 1522 C CA . LEU A 1 203 ? -18.131 -3.645 3.598 1.00 90.31 203 LEU A CA 1
ATOM 1523 C C . LEU A 1 203 ? -18.974 -4.913 3.558 1.00 90.31 203 LEU A C 1
ATOM 1525 O O . LEU A 1 203 ? -18.975 -5.646 2.5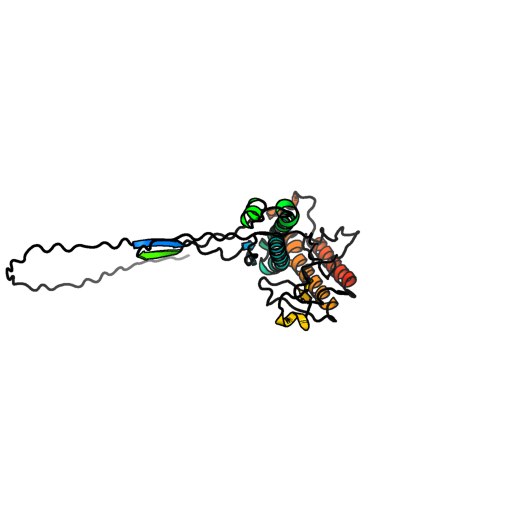70 1.00 90.31 203 LEU A O 1
ATOM 1529 N N . GLN A 1 204 ? -19.762 -5.132 4.610 1.00 88.19 204 GLN A N 1
ATOM 1530 C CA . GLN A 1 204 ? -20.620 -6.313 4.744 1.00 88.19 204 GLN A CA 1
ATOM 1531 C C . GLN A 1 204 ? -21.560 -6.514 3.546 1.00 88.19 204 GLN A C 1
ATOM 1533 O O . GLN A 1 204 ? -21.716 -7.637 3.069 1.00 88.19 204 GLN A O 1
ATOM 1538 N N . LYS A 1 205 ? -22.134 -5.422 3.019 1.00 91.25 205 LYS A N 1
ATOM 1539 C CA . LYS A 1 205 ? -23.029 -5.448 1.850 1.00 91.25 205 LYS A CA 1
ATOM 1540 C C . LYS A 1 205 ? -22.363 -6.005 0.585 1.00 91.25 205 LYS A C 1
ATOM 1542 O O . LYS A 1 205 ? -23.025 -6.638 -0.228 1.00 91.25 205 LYS A O 1
ATOM 1547 N N . ASP A 1 206 ? -21.062 -5.767 0.420 1.00 90.62 206 ASP A N 1
ATOM 1548 C CA . ASP A 1 206 ? -20.304 -6.159 -0.769 1.00 90.62 206 ASP A CA 1
ATOM 1549 C C . ASP A 1 206 ? -19.559 -7.478 -0.564 1.00 90.62 206 ASP A C 1
ATOM 1551 O O . ASP A 1 206 ? -19.296 -8.185 -1.535 1.00 90.62 206 ASP A O 1
ATOM 1555 N N . PHE A 1 207 ? -19.252 -7.826 0.687 1.00 92.44 207 PHE A N 1
ATOM 1556 C CA . PHE A 1 207 ? -18.399 -8.946 1.065 1.00 92.44 207 PHE A CA 1
ATOM 1557 C C . PHE A 1 207 ? -18.819 -10.278 0.437 1.00 92.44 207 PHE A C 1
ATOM 1559 O O . PHE A 1 207 ? -17.982 -10.980 -0.119 1.00 92.44 207 PHE A O 1
ATOM 1566 N N . TRP A 1 208 ? -20.106 -10.623 0.473 1.00 92.31 208 TRP A N 1
ATOM 1567 C CA . TRP A 1 208 ? -20.561 -11.942 0.019 1.00 92.31 208 TRP A CA 1
ATOM 1568 C C . TRP A 1 208 ? -20.371 -12.169 -1.486 1.00 92.31 208 TRP A C 1
ATOM 1570 O O . TRP A 1 208 ? -20.049 -13.275 -1.909 1.00 92.31 208 TRP A O 1
ATOM 1580 N N . ASN A 1 209 ? -20.499 -11.113 -2.292 1.00 95.94 209 ASN A N 1
ATOM 1581 C CA . ASN A 1 209 ? -20.304 -11.180 -3.743 1.00 95.94 209 ASN A CA 1
ATOM 1582 C C . ASN A 1 209 ? -18.858 -10.858 -4.150 1.00 95.94 209 ASN A C 1
ATOM 1584 O O . ASN A 1 209 ? -18.339 -11.370 -5.145 1.00 95.94 209 ASN A O 1
ATOM 1588 N N . ARG A 1 210 ? -18.212 -9.970 -3.391 1.00 96.69 210 ARG A N 1
ATOM 1589 C CA . ARG A 1 210 ? -16.877 -9.427 -3.638 1.00 96.69 210 ARG A CA 1
ATOM 1590 C C . ARG A 1 210 ? -16.062 -9.439 -2.339 1.00 96.69 210 ARG A C 1
ATOM 1592 O O . ARG A 1 210 ? -15.878 -8.381 -1.729 1.00 96.69 210 ARG A O 1
ATOM 1599 N N . PRO A 1 211 ? -15.590 -10.617 -1.893 1.00 94.12 211 PRO A N 1
ATOM 1600 C CA . PRO A 1 211 ? -14.954 -10.762 -0.589 1.00 94.12 211 PRO A CA 1
ATOM 1601 C C . PRO A 1 211 ? -13.557 -10.158 -0.523 1.00 94.12 211 PRO A C 1
ATOM 1603 O O . PRO A 1 211 ? -13.056 -9.986 0.582 1.00 94.12 211 PRO A O 1
ATOM 1606 N N . PHE A 1 212 ? -12.934 -9.813 -1.652 1.00 95.81 212 PHE A N 1
ATOM 1607 C CA . PHE A 1 212 ? -11.617 -9.177 -1.689 1.00 95.81 212 PHE A CA 1
ATOM 1608 C C . PHE A 1 212 ? -11.731 -7.701 -2.038 1.00 95.81 212 PHE A C 1
ATOM 1610 O O . PHE A 1 212 ? -12.594 -7.308 -2.824 1.00 95.81 212 PHE A O 1
ATOM 1617 N N . LYS A 1 213 ? -10.845 -6.885 -1.478 1.00 95.69 213 LYS A N 1
ATOM 1618 C CA . LYS A 1 213 ? -10.769 -5.448 -1.723 1.00 95.69 213 LYS A CA 1
ATOM 1619 C C . LYS A 1 213 ? -9.315 -5.008 -1.822 1.00 95.69 213 LYS A C 1
ATOM 1621 O O . LYS A 1 213 ? -8.503 -5.405 -0.989 1.00 95.69 213 LYS A O 1
ATOM 1626 N N . LEU A 1 214 ? -9.035 -4.187 -2.830 1.00 97.38 214 LEU A N 1
ATOM 1627 C CA . LEU A 1 214 ? -7.779 -3.469 -3.018 1.00 97.38 214 LEU A CA 1
ATOM 1628 C C . LEU A 1 214 ? -7.898 -2.104 -2.339 1.00 97.38 214 LEU A C 1
ATOM 1630 O O . LEU A 1 214 ? -8.730 -1.295 -2.744 1.00 97.38 214 LEU A O 1
ATOM 1634 N N . TYR A 1 215 ? -7.104 -1.864 -1.299 1.00 95.31 215 TYR A N 1
ATOM 1635 C CA . TYR A 1 215 ? -7.160 -0.635 -0.512 1.00 95.31 215 TYR A CA 1
ATOM 1636 C C . TYR A 1 215 ? -6.211 0.426 -1.078 1.00 95.31 215 TYR A C 1
ATOM 1638 O O . TYR A 1 215 ? -5.016 0.409 -0.802 1.00 95.31 215 TYR A O 1
ATOM 1646 N N . THR A 1 216 ? -6.766 1.336 -1.877 1.00 96.56 216 THR A N 1
ATOM 1647 C CA . THR A 1 216 ? -6.045 2.426 -2.564 1.00 96.56 216 THR A CA 1
ATOM 1648 C C . THR A 1 216 ? -6.641 3.809 -2.286 1.00 96.56 216 THR A C 1
ATOM 1650 O O . THR A 1 216 ? -6.040 4.818 -2.641 1.00 96.56 216 THR A O 1
ATOM 1653 N N . GLU A 1 217 ? -7.796 3.875 -1.620 1.00 95.50 217 GLU A N 1
ATOM 1654 C CA . GLU A 1 217 ? -8.547 5.108 -1.370 1.00 95.50 217 GLU A CA 1
ATOM 1655 C C . GLU A 1 217 ? -8.597 5.442 0.130 1.00 95.50 217 GLU A C 1
ATOM 1657 O O . GLU A 1 217 ? -8.693 4.518 0.946 1.00 95.50 217 GLU A O 1
ATOM 1662 N N . PRO A 1 218 ? -8.598 6.736 0.522 1.00 91.12 218 PRO A N 1
ATOM 1663 C CA . PRO A 1 218 ? -8.765 7.123 1.927 1.00 91.12 218 PRO A CA 1
ATOM 1664 C C . PRO A 1 218 ? -10.113 6.657 2.491 1.00 91.12 218 PRO A C 1
ATOM 1666 O O . PRO A 1 218 ? -10.208 6.207 3.631 1.00 91.12 218 PRO A O 1
ATOM 1669 N N . ASP A 1 219 ? -11.160 6.734 1.668 1.00 90.25 219 ASP A N 1
ATOM 1670 C CA . ASP A 1 219 ? -12.468 6.164 1.960 1.00 90.25 219 ASP A CA 1
ATOM 1671 C C . ASP A 1 219 ? -12.570 4.766 1.348 1.00 90.25 219 ASP A C 1
ATOM 1673 O O . ASP A 1 219 ? -12.684 4.602 0.129 1.00 90.25 219 ASP A O 1
ATOM 1677 N N . THR A 1 220 ? -12.596 3.741 2.202 1.00 89.88 220 THR A N 1
ATOM 1678 C CA . THR A 1 220 ? -12.619 2.341 1.757 1.00 89.88 220 THR A CA 1
ATOM 1679 C C . THR A 1 220 ? -13.886 1.965 0.987 1.00 89.88 220 THR A C 1
ATOM 1681 O O . THR A 1 220 ? -13.933 0.898 0.367 1.00 89.88 220 THR A O 1
ATOM 1684 N N . ARG A 1 221 ? -14.913 2.827 0.972 1.00 92.31 221 ARG A N 1
ATOM 1685 C CA . ARG A 1 221 ? -16.107 2.686 0.123 1.00 92.31 221 ARG A CA 1
ATOM 1686 C C . ARG A 1 221 ? -15.822 2.893 -1.358 1.00 92.31 221 ARG A C 1
ATOM 1688 O O . ARG A 1 221 ? -16.553 2.344 -2.177 1.00 92.31 221 ARG A O 1
ATOM 1695 N N . HIS A 1 222 ? -14.765 3.628 -1.692 1.00 95.62 222 HIS A N 1
ATOM 1696 C CA . HIS A 1 222 ? -14.343 3.869 -3.072 1.00 95.62 222 HIS A CA 1
ATOM 1697 C C . HIS A 1 222 ? -13.290 2.863 -3.558 1.00 95.62 222 HIS A C 1
ATOM 1699 O O . HIS A 1 222 ? -13.026 2.770 -4.753 1.00 95.62 222 HIS A O 1
ATOM 1705 N N . CYS A 1 223 ? -12.737 2.051 -2.653 1.00 96.50 223 CYS A N 1
ATOM 1706 C CA . CYS A 1 223 ? -11.807 0.981 -2.992 1.00 96.50 223 CYS A CA 1
ATOM 1707 C C . CYS A 1 223 ? -12.458 -0.114 -3.853 1.00 96.50 223 CYS A C 1
ATOM 1709 O O . CYS A 1 223 ? -13.534 -0.644 -3.538 1.00 96.50 223 CYS A O 1
ATOM 1711 N N . LYS A 1 224 ? -11.748 -0.537 -4.903 1.00 98.06 224 LYS A N 1
ATOM 1712 C CA . LYS A 1 224 ? -12.204 -1.588 -5.817 1.00 98.06 224 LYS A CA 1
ATOM 1713 C C . LYS A 1 224 ? -12.298 -2.943 -5.107 1.00 98.06 224 LYS A C 1
ATOM 1715 O O . LYS A 1 224 ? -11.412 -3.334 -4.348 1.00 98.06 224 LYS A O 1
ATOM 1720 N N . SER A 1 225 ? -13.386 -3.668 -5.367 1.00 97.25 225 SER A N 1
ATOM 1721 C CA . SER A 1 225 ? -13.680 -4.971 -4.755 1.00 97.25 225 SER A CA 1
ATOM 1722 C C . SER A 1 225 ? -13.839 -6.068 -5.812 1.00 97.25 225 SER A C 1
ATOM 1724 O O . SER A 1 225 ? -14.328 -5.809 -6.911 1.00 97.25 225 SER A O 1
ATOM 1726 N N . TYR A 1 226 ? -13.477 -7.304 -5.468 1.00 97.88 226 TYR A N 1
ATOM 1727 C CA . TYR A 1 226 ? -13.333 -8.420 -6.403 1.00 97.88 226 TYR A CA 1
ATOM 1728 C C . TYR A 1 226 ? -14.023 -9.677 -5.878 1.00 97.88 226 TYR A C 1
ATOM 1730 O O . TYR A 1 226 ? -13.954 -10.003 -4.690 1.00 97.88 226 TYR A O 1
ATOM 1738 N N . SER A 1 227 ? -14.685 -10.400 -6.783 1.00 96.81 227 SER A N 1
ATOM 1739 C CA . SER A 1 227 ? -15.214 -11.741 -6.503 1.00 96.81 227 SER A CA 1
ATOM 1740 C C . SER A 1 227 ? -14.083 -12.765 -6.377 1.00 96.81 227 SER A C 1
ATOM 1742 O O . SER A 1 227 ? -12.978 -12.517 -6.860 1.00 96.81 227 SER A O 1
ATOM 1744 N N . ARG A 1 228 ? -14.368 -13.952 -5.821 1.00 93.69 228 ARG A N 1
ATOM 1745 C CA . ARG A 1 228 ? -13.339 -14.980 -5.591 1.00 93.69 228 ARG A CA 1
ATOM 1746 C C . ARG A 1 228 ? -12.508 -15.340 -6.825 1.00 93.69 228 ARG A C 1
ATOM 1748 O O . ARG A 1 228 ? -11.287 -15.391 -6.737 1.00 93.69 228 ARG A O 1
ATOM 1755 N N . ARG A 1 229 ? -13.161 -15.508 -7.981 1.00 95.25 229 ARG A N 1
ATOM 1756 C CA . ARG A 1 229 ? -12.502 -15.854 -9.255 1.00 95.25 229 ARG A CA 1
ATOM 1757 C C . ARG A 1 229 ? -11.565 -14.766 -9.795 1.00 95.25 229 ARG A C 1
ATOM 1759 O O . ARG A 1 229 ? -10.730 -15.056 -10.636 1.00 95.25 229 ARG A O 1
ATOM 1766 N N . TYR A 1 230 ? -11.717 -13.529 -9.321 1.00 97.12 230 TYR A N 1
ATOM 1767 C CA . TYR A 1 230 ? -10.955 -12.357 -9.760 1.00 97.12 230 TYR A CA 1
ATOM 1768 C C . TYR A 1 230 ? -9.921 -11.914 -8.718 1.00 97.12 230 TYR A C 1
ATOM 1770 O O . TYR A 1 230 ? -9.471 -10.772 -8.729 1.00 97.12 230 TYR A O 1
ATOM 1778 N N . CYS A 1 231 ? -9.531 -12.811 -7.808 1.00 95.44 231 CYS A N 1
ATOM 1779 C CA . CYS A 1 231 ? -8.410 -12.558 -6.908 1.00 95.44 231 CYS A CA 1
ATOM 1780 C C . CYS A 1 231 ? -7.093 -12.270 -7.660 1.00 95.44 231 CYS A C 1
ATOM 1782 O O . CYS A 1 231 ? -6.413 -11.317 -7.277 1.00 95.44 231 CYS A O 1
ATOM 1784 N N . PRO A 1 232 ? -6.743 -12.991 -8.750 1.00 97.31 232 PRO A N 1
ATOM 1785 C CA . PRO A 1 232 ? -5.571 -12.640 -9.553 1.00 97.31 232 PRO A CA 1
ATOM 1786 C C . PRO A 1 232 ? -5.646 -11.234 -10.154 1.00 97.31 232 PRO A C 1
ATOM 1788 O O . PRO A 1 232 ? -4.643 -10.525 -10.162 1.00 97.31 232 PRO A O 1
ATOM 1791 N N . ASP A 1 233 ? -6.832 -10.786 -10.579 1.00 98.44 233 ASP A N 1
ATOM 1792 C CA . ASP A 1 233 ? -7.015 -9.423 -11.091 1.00 98.44 233 ASP A CA 1
ATOM 1793 C C . ASP A 1 233 ? -6.841 -8.367 -9.994 1.00 98.44 233 ASP A C 1
ATOM 1795 O O . ASP A 1 233 ? -6.250 -7.322 -10.246 1.00 98.44 233 ASP A O 1
ATOM 1799 N N . ALA A 1 234 ? -7.273 -8.654 -8.761 1.00 98.00 234 ALA A N 1
ATOM 1800 C CA . ALA A 1 234 ? -7.011 -7.774 -7.623 1.00 98.00 234 ALA A CA 1
ATOM 1801 C C . ALA A 1 234 ? -5.507 -7.560 -7.407 1.00 98.00 234 ALA A C 1
ATOM 1803 O O . ALA A 1 234 ? -5.070 -6.436 -7.166 1.00 98.00 234 ALA A O 1
ATOM 1804 N N . CYS A 1 235 ? -4.714 -8.627 -7.534 1.00 98.25 235 CYS A N 1
ATOM 1805 C CA . CYS A 1 235 ? -3.265 -8.540 -7.406 1.00 98.25 235 CYS A CA 1
ATOM 1806 C C . CYS A 1 235 ? -2.590 -7.908 -8.616 1.00 98.25 235 CYS A C 1
ATOM 1808 O O . CYS A 1 235 ? -1.640 -7.154 -8.443 1.00 98.25 235 CYS A O 1
ATOM 1810 N N . LYS A 1 236 ? -3.101 -8.134 -9.827 1.00 98.56 236 LYS A N 1
ATOM 1811 C CA . LYS A 1 236 ? -2.651 -7.422 -11.027 1.00 98.56 236 LYS A CA 1
ATOM 1812 C C . LYS A 1 236 ? -2.833 -5.909 -10.882 1.00 98.56 236 LYS A C 1
ATOM 1814 O O . LYS A 1 236 ? -1.914 -5.156 -11.203 1.00 98.56 236 LYS A O 1
ATOM 1819 N N . ASP A 1 237 ? -3.985 -5.479 -10.377 1.00 98.62 237 ASP A N 1
ATOM 1820 C CA . ASP A 1 237 ? -4.266 -4.065 -10.137 1.00 98.62 237 ASP A CA 1
ATOM 1821 C C . ASP A 1 237 ? -3.390 -3.515 -9.000 1.00 98.62 237 ASP A C 1
ATOM 1823 O O . ASP A 1 237 ? -2.825 -2.435 -9.142 1.00 98.62 237 ASP A O 1
ATOM 1827 N N . ALA A 1 238 ? -3.154 -4.287 -7.930 1.00 98.31 238 ALA A N 1
ATOM 1828 C CA . ALA A 1 238 ? -2.195 -3.915 -6.886 1.00 98.31 238 ALA A CA 1
ATOM 1829 C C . ALA A 1 238 ? -0.769 -3.724 -7.439 1.00 98.31 238 ALA A C 1
ATOM 1831 O O . ALA A 1 238 ? -0.110 -2.740 -7.107 1.00 98.31 238 ALA A O 1
ATOM 1832 N N . CYS A 1 239 ? -0.304 -4.621 -8.320 1.00 98.62 239 CYS A N 1
ATOM 1833 C CA . CYS A 1 239 ? 0.993 -4.486 -8.987 1.00 98.62 239 CYS A CA 1
ATOM 1834 C C . CYS A 1 239 ? 1.060 -3.195 -9.813 1.00 98.62 239 CYS A C 1
ATOM 1836 O O . CYS A 1 239 ? 2.097 -2.534 -9.844 1.00 98.62 239 CYS A O 1
ATOM 1838 N N . LYS A 1 240 ? -0.035 -2.837 -10.498 1.00 98.69 240 LYS A N 1
ATOM 1839 C CA . LYS A 1 240 ? -0.095 -1.625 -11.320 1.00 98.69 240 LYS A CA 1
ATOM 1840 C C . LYS A 1 240 ? -0.025 -0.364 -10.466 1.00 98.69 240 LYS A C 1
ATOM 1842 O O . LYS A 1 240 ? 0.759 0.517 -10.794 1.00 98.69 240 LYS A O 1
ATOM 1847 N N . GLU A 1 241 ? -0.779 -0.315 -9.372 1.00 98.31 241 GLU A N 1
ATOM 1848 C CA . GLU A 1 241 ? -0.736 0.803 -8.426 1.00 98.31 241 GLU A CA 1
ATOM 1849 C C . GLU A 1 241 ? 0.682 0.938 -7.833 1.00 98.31 241 GLU A C 1
ATOM 1851 O O . GLU A 1 241 ? 1.269 2.005 -7.939 1.00 98.31 241 GLU A O 1
ATOM 1856 N N . GLN A 1 242 ? 1.318 -0.144 -7.350 1.00 98.06 242 GLN A N 1
ATOM 1857 C CA . GLN A 1 242 ? 2.720 -0.092 -6.880 1.00 98.06 242 GLN A CA 1
ATOM 1858 C C . GLN A 1 242 ? 3.677 0.481 -7.936 1.00 98.06 242 GLN A C 1
ATOM 1860 O O . GLN A 1 242 ? 4.551 1.287 -7.619 1.00 98.06 242 GLN A O 1
ATOM 1865 N N . TYR A 1 243 ? 3.537 0.045 -9.188 1.00 98.50 243 TYR A N 1
ATOM 1866 C CA . TYR A 1 243 ? 4.372 0.515 -10.289 1.00 98.50 243 TYR A CA 1
ATOM 1867 C C . TYR A 1 243 ? 4.189 2.007 -10.575 1.00 98.50 243 TYR A C 1
ATOM 1869 O O . TYR A 1 243 ? 5.179 2.712 -10.789 1.00 98.50 243 TYR A O 1
ATOM 1877 N N . ASP A 1 244 ? 2.945 2.484 -10.573 1.00 98.38 244 ASP A N 1
ATOM 1878 C CA . ASP A 1 244 ? 2.636 3.893 -10.799 1.00 98.38 244 ASP A CA 1
ATOM 1879 C C . ASP A 1 244 ? 3.210 4.755 -9.677 1.00 98.38 244 ASP A C 1
ATOM 1881 O O . ASP A 1 244 ? 3.970 5.677 -9.964 1.00 98.38 244 ASP A O 1
ATOM 1885 N N . GLU A 1 245 ? 3.002 4.370 -8.417 1.00 96.81 245 GLU A N 1
ATOM 1886 C CA . GLU A 1 245 ? 3.579 5.082 -7.271 1.00 96.81 245 GLU A CA 1
ATOM 1887 C C . GLU A 1 245 ? 5.118 5.084 -7.300 1.00 96.81 245 GLU A C 1
ATOM 1889 O O . GLU A 1 245 ? 5.765 6.093 -6.999 1.00 96.81 245 GLU A O 1
ATOM 1894 N N . CYS A 1 246 ? 5.730 3.969 -7.719 1.00 96.25 246 CYS A N 1
ATOM 1895 C CA . CYS A 1 246 ? 7.178 3.866 -7.908 1.00 96.25 246 CYS A CA 1
ATOM 1896 C C . CYS A 1 246 ? 7.680 4.884 -8.933 1.00 96.25 246 CYS A C 1
ATOM 1898 O O . CYS A 1 246 ? 8.682 5.565 -8.712 1.00 96.25 246 CYS A O 1
ATOM 1900 N N . LYS A 1 247 ? 6.964 5.054 -10.042 1.00 96.94 247 LYS A N 1
ATOM 1901 C CA . LYS A 1 247 ? 7.320 6.057 -11.043 1.00 96.94 247 LYS A CA 1
ATOM 1902 C C . LYS A 1 247 ? 7.084 7.475 -10.551 1.00 96.94 247 LYS A C 1
ATOM 1904 O O . LYS A 1 247 ? 7.978 8.304 -10.669 1.00 96.94 247 LYS A O 1
ATOM 1909 N N . GLU A 1 248 ? 5.904 7.746 -10.016 1.00 95.31 248 GLU A N 1
ATOM 1910 C CA . GLU A 1 248 ? 5.470 9.096 -9.658 1.00 95.31 248 GLU A CA 1
ATOM 1911 C C . GLU A 1 248 ? 6.192 9.645 -8.427 1.00 95.31 248 GLU A C 1
ATOM 1913 O O . GLU A 1 248 ? 6.253 10.859 -8.245 1.00 95.31 248 GLU A O 1
ATOM 1918 N N . THR A 1 249 ? 6.792 8.773 -7.611 1.00 92.94 249 THR A N 1
ATOM 1919 C CA . THR A 1 249 ? 7.555 9.199 -6.436 1.00 92.94 249 THR A CA 1
ATOM 1920 C C . THR A 1 249 ? 9.032 8.843 -6.504 1.00 92.94 249 THR A C 1
ATOM 1922 O O . THR A 1 249 ? 9.882 9.732 -6.428 1.00 92.94 249 THR A O 1
ATOM 1925 N N . TYR A 1 250 ? 9.371 7.559 -6.637 1.00 92.50 250 TYR A N 1
ATOM 1926 C CA . TYR A 1 250 ? 10.766 7.129 -6.540 1.00 92.50 250 TYR A CA 1
ATOM 1927 C C . TYR A 1 250 ? 11.585 7.590 -7.749 1.00 92.50 250 TYR A C 1
ATOM 1929 O O . TYR A 1 250 ? 12.606 8.255 -7.574 1.00 92.50 250 TYR A O 1
ATOM 1937 N N . VAL A 1 251 ? 11.108 7.340 -8.972 1.00 93.38 251 VAL A N 1
ATOM 1938 C CA . VAL A 1 251 ? 11.810 7.774 -10.196 1.00 93.38 251 VAL A CA 1
ATOM 1939 C C . VAL A 1 251 ? 11.925 9.299 -10.269 1.00 93.38 251 VAL A C 1
ATOM 1941 O O . VAL A 1 251 ? 12.989 9.815 -10.619 1.00 93.38 251 VAL A O 1
ATOM 1944 N N . GLU A 1 252 ? 10.867 10.025 -9.900 1.00 92.00 252 GLU A N 1
ATOM 1945 C CA . GLU A 1 252 ? 10.880 11.491 -9.821 1.00 92.00 252 GLU A CA 1
ATOM 1946 C C . GLU A 1 252 ? 11.924 12.007 -8.815 1.00 92.00 252 GLU A C 1
ATOM 1948 O O . GLU A 1 252 ? 12.692 12.919 -9.133 1.00 92.00 252 GLU A O 1
ATOM 1953 N N . SER A 1 253 ? 12.054 11.368 -7.646 1.00 88.81 253 SER A N 1
ATOM 1954 C CA . SER A 1 253 ? 13.056 11.739 -6.632 1.00 88.81 253 SER A CA 1
ATOM 1955 C C . SER A 1 253 ? 14.510 11.574 -7.107 1.00 88.81 253 SER A C 1
ATOM 1957 O O . SER A 1 253 ? 15.401 12.295 -6.649 1.00 88.81 253 SER A O 1
ATOM 1959 N N . CYS A 1 254 ? 14.761 10.685 -8.076 1.00 89.25 254 CYS A N 1
ATOM 1960 C CA . CYS A 1 254 ? 16.082 10.463 -8.668 1.00 89.25 254 CYS A CA 1
ATOM 1961 C C . CYS A 1 254 ? 16.497 11.556 -9.672 1.00 89.25 254 CYS A C 1
ATOM 1963 O O . CYS A 1 254 ? 17.658 11.598 -10.105 1.00 89.25 254 CYS A O 1
ATOM 1965 N N . LYS A 1 255 ? 15.586 12.451 -10.083 1.00 88.25 255 LYS A N 1
ATOM 1966 C CA . LYS A 1 255 ? 15.907 13.518 -11.045 1.00 88.25 255 LYS A CA 1
ATOM 1967 C C . LYS A 1 255 ? 16.905 14.524 -10.447 1.00 88.25 255 LYS A C 1
ATOM 1969 O O . LYS A 1 255 ? 16.888 14.769 -9.241 1.00 88.25 255 LYS A O 1
ATOM 1974 N N . PRO A 1 256 ? 17.808 15.120 -11.258 1.00 82.12 256 PRO A N 1
ATOM 1975 C CA . PRO A 1 256 ? 18.837 16.052 -10.773 1.00 82.12 256 PRO A CA 1
ATOM 1976 C C . PRO A 1 256 ? 18.304 17.187 -9.901 1.00 82.12 256 PRO A C 1
ATOM 1978 O O . PRO A 1 256 ? 18.850 17.448 -8.833 1.00 82.12 256 PRO A O 1
ATOM 1981 N N . GLU A 1 257 ? 17.209 17.788 -10.351 1.00 82.12 257 GLU A N 1
ATOM 1982 C CA . GLU A 1 257 ? 16.459 18.847 -9.675 1.00 82.12 257 GLU A CA 1
ATOM 1983 C C . GLU A 1 257 ? 16.079 18.484 -8.229 1.00 82.12 257 GLU A C 1
ATOM 1985 O O . GLU A 1 257 ? 16.242 19.309 -7.332 1.00 82.12 257 GLU A O 1
ATOM 1990 N N . TRP A 1 258 ? 15.672 17.237 -7.975 1.00 80.69 258 TRP A N 1
ATOM 1991 C CA . TRP A 1 258 ? 15.194 16.792 -6.660 1.00 80.69 258 TRP A CA 1
ATOM 1992 C C . TRP A 1 258 ? 16.255 16.078 -5.829 1.00 80.69 258 TRP A C 1
ATOM 1994 O O . TRP A 1 258 ? 16.355 16.315 -4.629 1.00 80.69 258 TRP A O 1
ATOM 2004 N N . SER A 1 259 ? 17.110 15.268 -6.455 1.00 69.00 259 SER A N 1
ATOM 2005 C CA . SER A 1 259 ? 18.178 14.531 -5.761 1.00 69.00 259 SER A CA 1
ATOM 2006 C C . SER A 1 259 ? 19.155 15.440 -5.005 1.00 69.00 259 SER A C 1
ATOM 2008 O O . SER A 1 259 ? 19.636 15.065 -3.933 1.00 69.00 259 SER A O 1
ATOM 2010 N N . SER A 1 260 ? 19.404 16.653 -5.518 1.00 68.75 260 SER A N 1
ATOM 2011 C CA . SER A 1 260 ? 20.211 17.655 -4.817 1.00 68.75 260 SER A CA 1
ATOM 2012 C C . SER A 1 260 ? 19.457 18.312 -3.658 1.00 68.75 260 SER A C 1
ATOM 2014 O O . SER A 1 260 ? 20.061 18.562 -2.621 1.00 68.75 260 SER A O 1
ATOM 2016 N N . TRP A 1 261 ? 18.153 18.575 -3.812 1.00 62.69 261 TRP A N 1
ATOM 2017 C CA . TRP A 1 261 ? 17.323 19.193 -2.770 1.00 62.69 261 TRP A CA 1
ATOM 2018 C C . TRP A 1 261 ? 17.075 18.241 -1.589 1.00 62.69 261 TRP A C 1
ATOM 2020 O O . TRP A 1 261 ? 17.135 18.647 -0.433 1.00 62.69 261 TRP A O 1
ATOM 2030 N N . LEU A 1 262 ? 16.882 16.952 -1.878 1.00 68.81 262 LEU A N 1
ATOM 2031 C CA . LEU A 1 262 ? 16.629 15.895 -0.893 1.00 68.81 262 LEU A CA 1
ATOM 2032 C C . LEU A 1 262 ? 17.898 15.376 -0.195 1.00 68.81 262 LEU A C 1
ATOM 2034 O O . LEU A 1 262 ? 17.813 14.464 0.622 1.00 68.81 262 LEU A O 1
ATOM 2038 N N . ASN A 1 263 ? 19.083 15.907 -0.524 1.00 63.91 263 ASN A N 1
ATOM 2039 C CA . ASN A 1 263 ? 20.378 15.416 -0.031 1.00 63.91 263 ASN A CA 1
ATOM 2040 C C . ASN A 1 263 ? 20.610 13.900 -0.242 1.00 63.91 263 ASN A C 1
ATOM 2042 O O . ASN A 1 263 ? 21.406 13.284 0.473 1.00 63.91 263 ASN A O 1
ATOM 2046 N N . LEU A 1 264 ? 19.980 13.292 -1.258 1.00 58.66 264 LEU A N 1
ATOM 2047 C CA . LEU A 1 264 ? 20.134 11.861 -1.580 1.00 58.66 264 LEU A CA 1
ATOM 2048 C C . LEU A 1 264 ? 21.577 11.504 -1.984 1.00 58.66 264 LEU A C 1
ATOM 2050 O O . LEU A 1 264 ? 21.999 10.355 -1.872 1.00 58.66 264 LEU A O 1
ATOM 2054 N N . ASN A 1 265 ? 22.368 12.505 -2.380 1.00 50.91 265 ASN A N 1
ATOM 2055 C CA . ASN A 1 265 ? 23.783 12.368 -2.728 1.00 50.91 265 ASN A CA 1
ATOM 2056 C C . ASN A 1 265 ? 24.667 11.888 -1.555 1.00 50.91 265 ASN A C 1
ATOM 2058 O O . ASN A 1 265 ? 25.709 11.285 -1.802 1.00 50.91 265 ASN A O 1
ATOM 2062 N N . ASN A 1 266 ? 24.247 12.096 -0.298 1.00 50.97 266 ASN A N 1
ATOM 2063 C CA . ASN A 1 266 ? 25.000 11.686 0.898 1.00 50.97 266 ASN A CA 1
ATOM 2064 C C . ASN A 1 266 ? 24.609 10.293 1.439 1.00 50.97 266 ASN A C 1
ATOM 2066 O O . ASN A 1 266 ? 25.199 9.846 2.419 1.00 50.97 266 ASN A O 1
ATOM 2070 N N . GLN A 1 267 ? 23.639 9.596 0.827 1.00 48.28 267 GLN A N 1
ATOM 2071 C CA . GLN A 1 267 ? 23.081 8.327 1.337 1.00 48.28 267 GLN A CA 1
ATOM 2072 C C . GLN A 1 267 ? 23.462 7.074 0.520 1.00 48.28 267 GLN A C 1
ATOM 2074 O O . GLN A 1 267 ? 22.821 6.036 0.656 1.00 48.28 267 GLN A O 1
ATOM 2079 N N . GLY A 1 268 ? 24.538 7.122 -0.275 1.00 45.47 268 GLY A N 1
ATOM 2080 C CA . GLY A 1 268 ? 25.090 5.919 -0.921 1.00 45.47 268 GLY A CA 1
ATOM 2081 C C . GLY A 1 268 ? 24.733 5.747 -2.398 1.00 45.47 268 GLY A C 1
ATOM 2082 O O . GLY A 1 268 ? 24.320 4.671 -2.820 1.00 45.47 268 GLY A O 1
ATOM 2083 N N . GLY A 1 269 ? 24.983 6.790 -3.192 1.00 50.91 269 GLY A N 1
ATOM 2084 C CA . GLY A 1 269 ? 24.981 6.724 -4.652 1.00 50.91 269 GLY A CA 1
ATOM 2085 C C . GLY A 1 269 ? 23.690 7.238 -5.282 1.00 50.91 269 GLY A C 1
ATOM 2086 O O . GLY A 1 269 ? 22.583 6.846 -4.927 1.00 50.91 269 GLY A O 1
ATOM 2087 N N . ARG A 1 270 ? 23.847 8.135 -6.255 1.00 63.09 270 ARG A N 1
ATOM 2088 C CA . ARG A 1 270 ? 22.742 8.706 -7.021 1.00 63.09 270 ARG A CA 1
ATOM 2089 C C . ARG A 1 270 ? 22.277 7.688 -8.061 1.00 63.09 270 ARG A C 1
ATOM 2091 O O . ARG A 1 270 ? 22.879 7.584 -9.129 1.00 63.09 270 ARG A O 1
ATOM 2098 N N . GLU A 1 271 ? 21.229 6.926 -7.750 1.00 80.50 271 GLU A N 1
ATOM 2099 C CA . GLU A 1 271 ? 20.572 6.109 -8.772 1.00 80.50 271 GLU A CA 1
ATOM 2100 C C . GLU A 1 271 ? 20.018 7.034 -9.865 1.00 80.50 271 GLU A C 1
ATOM 2102 O O . GLU A 1 271 ? 19.397 8.061 -9.579 1.00 80.50 271 GLU A O 1
ATOM 2107 N N . SER A 1 272 ? 20.298 6.714 -11.130 1.00 88.19 272 SER A N 1
ATOM 2108 C CA . SER A 1 272 ? 19.779 7.508 -12.243 1.00 88.19 272 SER A CA 1
ATOM 2109 C C . SER A 1 272 ? 18.266 7.282 -12.386 1.00 88.19 272 SER A C 1
ATOM 2111 O O . SER A 1 272 ? 17.809 6.158 -12.166 1.00 88.19 272 SER A O 1
ATOM 2113 N N . PRO A 1 273 ? 17.480 8.277 -12.842 1.00 90.50 273 PRO A N 1
ATOM 2114 C CA . PRO A 1 273 ? 16.055 8.076 -13.122 1.00 90.50 273 PRO A CA 1
ATOM 2115 C C . PRO A 1 273 ? 15.782 6.901 -14.071 1.00 90.50 273 PRO A C 1
ATOM 2117 O O . PRO A 1 273 ? 14.780 6.208 -13.938 1.00 90.50 273 PRO A O 1
ATOM 2120 N N . ILE A 1 274 ? 16.696 6.642 -15.013 1.00 93.12 274 ILE A N 1
ATOM 2121 C CA . ILE A 1 274 ? 16.592 5.527 -15.962 1.00 93.12 274 ILE A CA 1
ATOM 2122 C C . ILE A 1 274 ? 16.716 4.189 -15.226 1.00 93.12 274 ILE A C 1
ATOM 2124 O O . ILE A 1 274 ? 15.906 3.289 -15.439 1.00 93.12 274 ILE A O 1
ATOM 2128 N N . THR A 1 275 ? 17.700 4.061 -14.334 1.00 92.56 275 THR A N 1
ATOM 2129 C CA . THR A 1 275 ? 17.900 2.853 -13.523 1.00 92.56 275 THR A CA 1
ATOM 2130 C C . THR A 1 275 ? 16.728 2.631 -12.566 1.00 92.56 275 THR A C 1
ATOM 2132 O O . THR A 1 275 ? 16.201 1.522 -12.508 1.00 92.56 275 THR A O 1
ATOM 2135 N N . ALA A 1 276 ? 16.254 3.685 -11.896 1.00 93.56 276 ALA A N 1
ATOM 2136 C CA . ALA A 1 276 ? 15.079 3.619 -11.028 1.00 93.56 276 ALA A CA 1
ATOM 2137 C C . ALA A 1 276 ? 13.839 3.146 -11.798 1.00 93.56 276 ALA A C 1
ATOM 2139 O O . ALA A 1 276 ? 13.144 2.223 -11.372 1.00 93.56 276 ALA A O 1
ATOM 2140 N N . TYR A 1 277 ? 13.608 3.700 -12.992 1.00 96.00 277 TYR A N 1
ATOM 2141 C CA . TYR A 1 277 ? 12.510 3.291 -13.865 1.00 96.00 277 TYR A CA 1
ATOM 2142 C C . TYR A 1 277 ? 12.612 1.815 -14.278 1.00 96.00 277 TYR A C 1
ATOM 2144 O O . TYR A 1 277 ? 11.613 1.090 -14.253 1.00 96.00 277 TYR A O 1
ATOM 2152 N N . GLN A 1 278 ? 13.813 1.339 -14.617 1.00 96.31 278 GLN A N 1
ATOM 2153 C CA . GLN A 1 278 ? 14.056 -0.071 -14.935 1.00 96.31 278 GLN A CA 1
ATOM 2154 C C . GLN A 1 278 ? 13.768 -0.987 -13.739 1.00 96.31 278 GLN A C 1
ATOM 2156 O O . GLN A 1 278 ? 13.182 -2.055 -13.925 1.00 96.31 278 GLN A O 1
ATOM 2161 N N . ARG A 1 279 ? 14.117 -0.573 -12.514 1.00 95.81 279 ARG A N 1
ATOM 2162 C CA . ARG A 1 279 ? 13.812 -1.330 -11.290 1.00 95.81 279 ARG A CA 1
ATOM 2163 C C . ARG A 1 279 ? 12.315 -1.365 -11.002 1.00 95.81 279 ARG A C 1
ATOM 2165 O O . ARG A 1 279 ? 11.801 -2.452 -10.755 1.00 95.81 279 ARG A O 1
ATOM 2172 N N . CYS A 1 280 ? 11.609 -0.235 -11.114 1.00 97.31 280 CYS A N 1
ATOM 2173 C CA . CYS A 1 280 ? 10.145 -0.197 -10.997 1.00 97.31 280 CYS A CA 1
ATOM 2174 C C . CYS A 1 280 ? 9.487 -1.131 -12.027 1.00 97.31 280 CYS A C 1
ATOM 2176 O O . CYS A 1 280 ? 8.605 -1.916 -11.691 1.00 97.31 280 CYS A O 1
ATOM 2178 N N . THR A 1 281 ? 9.951 -1.088 -13.280 1.00 98.31 281 THR A N 1
ATOM 2179 C CA . THR A 1 281 ? 9.429 -1.925 -14.373 1.00 98.31 281 THR A CA 1
ATOM 2180 C C . THR A 1 281 ? 9.701 -3.410 -14.128 1.00 98.31 281 THR A C 1
ATOM 2182 O O . THR A 1 281 ? 8.814 -4.242 -14.306 1.00 98.31 281 THR A O 1
ATOM 2185 N N . SER A 1 282 ? 10.906 -3.753 -13.668 1.00 98.12 282 SER A N 1
ATOM 2186 C CA . SER A 1 282 ? 11.264 -5.137 -13.332 1.00 98.12 282 SER A CA 1
ATOM 2187 C C . SER A 1 282 ? 10.417 -5.659 -12.173 1.00 98.12 282 SER A C 1
ATOM 2189 O O . SER A 1 282 ? 9.822 -6.728 -12.282 1.00 98.12 282 SER A O 1
ATOM 2191 N N . GLN A 1 283 ? 10.262 -4.861 -11.110 1.00 98.19 283 GLN A N 1
ATOM 2192 C CA . GLN A 1 283 ? 9.404 -5.208 -9.980 1.00 98.19 283 GLN A CA 1
ATOM 2193 C C . GLN A 1 283 ? 7.943 -5.392 -10.409 1.00 98.19 283 GLN A C 1
ATOM 2195 O O . GLN A 1 283 ? 7.297 -6.330 -9.949 1.00 98.19 283 GLN A O 1
ATOM 2200 N N . TYR A 1 284 ? 7.431 -4.566 -11.325 1.00 98.62 284 TYR A N 1
ATOM 2201 C CA . TYR A 1 284 ? 6.085 -4.728 -11.873 1.00 98.62 284 TYR A CA 1
ATOM 2202 C C . TYR A 1 284 ? 5.907 -6.070 -12.593 1.00 98.62 284 TYR A C 1
ATOM 2204 O O . TYR A 1 284 ? 4.956 -6.801 -12.311 1.00 98.62 284 TYR A O 1
ATOM 2212 N N . HIS A 1 285 ? 6.827 -6.427 -13.492 1.00 98.56 285 HIS A N 1
ATOM 2213 C CA . HIS A 1 285 ? 6.752 -7.694 -14.221 1.00 98.56 285 HIS A CA 1
ATOM 2214 C C . HIS A 1 285 ? 6.883 -8.908 -13.297 1.00 98.56 285 HIS A C 1
ATOM 2216 O O . HIS A 1 285 ? 6.096 -9.850 -13.423 1.00 98.56 285 HIS A O 1
ATOM 2222 N N . ASP A 1 286 ? 7.801 -8.862 -12.331 1.00 98.44 286 ASP A N 1
ATOM 2223 C CA . ASP A 1 286 ? 7.934 -9.918 -11.328 1.00 98.44 286 ASP A CA 1
ATOM 2224 C C . ASP A 1 286 ? 6.672 -10.024 -10.462 1.00 98.44 286 ASP A C 1
ATOM 2226 O O . ASP A 1 286 ? 6.223 -11.128 -10.158 1.00 98.44 286 ASP A O 1
ATOM 2230 N N . CYS A 1 287 ? 6.050 -8.893 -10.108 1.00 98.25 287 CYS A N 1
ATOM 2231 C CA . CYS A 1 287 ? 4.798 -8.866 -9.353 1.00 98.25 287 CYS A CA 1
ATOM 2232 C C . CYS A 1 287 ? 3.674 -9.573 -10.116 1.00 98.25 287 CYS A C 1
ATOM 2234 O O . CYS A 1 287 ? 2.974 -10.416 -9.549 1.00 98.25 287 CYS A O 1
ATOM 2236 N N . LEU A 1 288 ? 3.524 -9.280 -11.412 1.00 98.62 288 LEU A N 1
ATOM 2237 C CA . LEU A 1 288 ? 2.545 -9.953 -12.265 1.00 98.62 288 LEU A CA 1
ATOM 2238 C C . LEU A 1 288 ? 2.812 -11.458 -12.346 1.00 98.62 288 LEU A C 1
ATOM 2240 O O . LEU A 1 288 ? 1.874 -12.251 -12.269 1.00 98.62 288 LEU A O 1
ATOM 2244 N N . TYR A 1 289 ? 4.077 -11.857 -12.485 1.00 98.00 289 TYR A N 1
ATOM 2245 C CA . TYR A 1 289 ? 4.459 -13.263 -12.566 1.00 98.00 289 TYR A CA 1
ATOM 2246 C C . TYR A 1 289 ? 4.170 -14.022 -11.264 1.00 98.00 289 TYR A C 1
ATOM 2248 O O . TYR A 1 289 ? 3.571 -15.097 -11.313 1.00 98.00 289 TYR A O 1
ATOM 2256 N N . GLU A 1 290 ? 4.547 -13.456 -10.115 1.00 96.25 290 GLU A N 1
ATOM 2257 C CA . GLU A 1 290 ? 4.357 -14.062 -8.790 1.00 96.25 290 GLU A CA 1
ATOM 2258 C C . GLU A 1 290 ? 2.866 -14.207 -8.436 1.00 96.25 290 GLU A C 1
ATOM 2260 O O . GLU A 1 290 ? 2.463 -15.169 -7.782 1.00 96.25 290 GLU A O 1
ATOM 2265 N N . ASN A 1 291 ? 2.021 -13.281 -8.905 1.00 96.56 291 ASN A N 1
ATOM 2266 C CA . ASN A 1 291 ? 0.607 -13.216 -8.527 1.00 96.56 291 ASN A CA 1
ATOM 2267 C C . ASN A 1 291 ? -0.379 -13.763 -9.577 1.00 96.56 291 ASN A C 1
ATOM 2269 O O . ASN A 1 291 ? -1.582 -13.811 -9.311 1.00 96.56 291 ASN A O 1
ATOM 2273 N N . LYS A 1 292 ? 0.084 -14.226 -10.747 1.00 96.31 292 LYS A N 1
ATOM 2274 C CA . LYS A 1 292 ? -0.786 -14.686 -11.855 1.00 96.31 292 LYS A CA 1
ATOM 2275 C C . LYS A 1 292 ? -1.753 -15.827 -11.495 1.00 96.31 292 LYS A C 1
ATOM 2277 O O . LYS A 1 292 ? -2.787 -15.984 -12.142 1.00 96.31 292 LYS A O 1
ATOM 2282 N N . HIS A 1 293 ? -1.415 -16.634 -10.489 1.00 93.88 293 HIS A N 1
ATOM 2283 C CA . HIS A 1 293 ? -2.212 -17.774 -10.015 1.00 93.88 293 HIS A CA 1
ATOM 2284 C C . HIS A 1 293 ? -2.444 -17.717 -8.502 1.00 93.88 293 HIS A C 1
ATOM 2286 O O . HIS A 1 293 ? -2.536 -18.753 -7.849 1.00 93.88 293 HIS A O 1
ATOM 2292 N N . VAL A 1 294 ? -2.482 -16.511 -7.929 1.00 92.94 294 VAL A N 1
ATOM 2293 C CA . VAL A 1 294 ? -2.735 -16.337 -6.497 1.00 92.94 294 VAL A CA 1
ATOM 2294 C C . VAL A 1 294 ? -4.066 -16.992 -6.108 1.00 92.94 294 VAL A C 1
ATOM 2296 O O . VAL A 1 294 ? -5.123 -16.681 -6.662 1.00 92.94 294 VAL A O 1
ATOM 2299 N N . ASP A 1 295 ? -3.998 -17.914 -5.151 1.00 90.31 295 ASP A N 1
ATOM 2300 C CA . ASP A 1 295 ? -5.166 -18.542 -4.547 1.00 90.31 295 ASP A CA 1
ATOM 2301 C C . ASP A 1 295 ? -5.346 -17.993 -3.123 1.00 90.31 295 ASP A C 1
ATOM 2303 O O . ASP A 1 295 ? -4.481 -18.195 -2.265 1.00 90.31 295 ASP A O 1
ATOM 2307 N N . PRO A 1 296 ? -6.449 -17.282 -2.841 1.00 87.81 296 PRO A N 1
ATOM 2308 C CA . PRO A 1 296 ? -6.746 -16.785 -1.503 1.00 87.81 296 PRO A CA 1
ATOM 2309 C C . PRO A 1 296 ? -7.142 -17.899 -0.517 1.00 87.81 296 PRO A C 1
ATOM 2311 O O . PRO A 1 296 ? -7.311 -17.614 0.671 1.00 87.81 296 PRO A O 1
ATOM 2314 N N . GLY A 1 297 ? -7.341 -19.142 -0.972 1.00 88.06 297 GLY A N 1
ATOM 2315 C CA . GLY A 1 297 ? -7.737 -20.278 -0.144 1.00 88.06 297 GLY A CA 1
ATOM 2316 C C . GLY A 1 297 ? -9.002 -19.985 0.668 1.00 88.06 297 GLY A C 1
ATOM 2317 O O . GLY A 1 297 ? -10.030 -19.527 0.148 1.00 88.06 297 GLY A O 1
ATOM 2318 N N . ASP A 1 298 ? -8.922 -20.193 1.981 1.00 87.38 298 ASP A N 1
ATOM 2319 C CA . ASP A 1 298 ? -10.037 -19.980 2.912 1.00 87.38 298 ASP A CA 1
ATOM 2320 C C . ASP A 1 298 ? -10.164 -18.544 3.426 1.00 87.38 298 ASP A C 1
ATOM 2322 O O . ASP A 1 298 ? -11.085 -18.219 4.184 1.00 87.38 298 ASP A O 1
ATOM 2326 N N . ARG A 1 299 ? -9.292 -17.640 2.973 1.00 87.12 299 ARG A N 1
ATOM 2327 C CA . ARG A 1 299 ? -9.369 -16.237 3.368 1.00 87.12 299 ARG A CA 1
ATOM 2328 C C . ARG A 1 299 ? -10.674 -15.621 2.883 1.00 87.12 299 ARG A C 1
ATOM 2330 O O . ARG A 1 299 ? -11.141 -15.874 1.772 1.00 87.12 299 ARG A O 1
ATOM 2337 N N . CYS A 1 300 ? -11.277 -14.798 3.735 1.00 89.00 300 CYS A N 1
ATOM 2338 C CA . CYS A 1 300 ? -12.519 -14.093 3.421 1.00 89.00 300 CYS A CA 1
ATOM 2339 C C . CYS A 1 300 ? -13.700 -15.029 3.089 1.00 89.00 300 CYS A C 1
ATOM 2341 O O . CYS A 1 300 ? -14.538 -14.689 2.258 1.00 89.00 300 CYS A O 1
ATOM 2343 N N . ARG A 1 301 ? -13.779 -16.220 3.706 1.00 89.00 301 ARG A N 1
ATOM 2344 C CA . ARG A 1 301 ? -15.006 -17.045 3.672 1.00 89.00 301 ARG A CA 1
ATOM 2345 C C . ARG A 1 301 ? -16.119 -16.492 4.563 1.00 89.00 301 ARG A C 1
ATOM 2347 O O . ARG A 1 301 ? -17.286 -16.658 4.239 1.00 89.00 301 ARG A O 1
ATOM 2354 N N . ASN A 1 302 ? -15.751 -15.826 5.655 1.00 85.75 302 ASN A N 1
ATOM 2355 C CA . ASN A 1 302 ? -16.678 -15.279 6.636 1.00 85.75 302 ASN A CA 1
ATOM 2356 C C . ASN A 1 302 ? -16.438 -13.780 6.800 1.00 85.75 302 ASN A C 1
ATOM 2358 O O . ASN A 1 302 ? -15.295 -13.317 6.844 1.00 85.75 302 ASN A O 1
ATOM 2362 N N . TRP A 1 303 ? -17.516 -13.007 6.891 1.00 82.06 303 TRP A N 1
ATOM 2363 C CA . TRP A 1 303 ? -17.385 -11.581 7.154 1.00 82.06 303 TRP A CA 1
ATOM 2364 C C . TRP A 1 303 ? -16.797 -11.361 8.555 1.00 82.06 303 TRP A C 1
ATOM 2366 O O . TRP A 1 303 ? -17.045 -12.138 9.475 1.00 82.06 303 TRP A O 1
ATOM 2376 N N . GLY A 1 304 ? -15.964 -10.332 8.706 1.00 70.56 304 GLY A N 1
ATOM 2377 C CA . GLY A 1 304 ? -15.273 -10.043 9.966 1.00 70.56 304 GLY A CA 1
ATOM 2378 C C . GLY A 1 304 ? -14.056 -10.932 10.266 1.00 70.56 304 GLY A C 1
ATOM 2379 O O . GLY A 1 304 ? -13.304 -10.619 11.186 1.00 70.56 304 GLY A O 1
ATOM 2380 N N . THR A 1 305 ? -13.778 -11.987 9.482 1.00 63.28 305 THR A N 1
ATOM 2381 C CA . THR A 1 305 ? -12.588 -12.840 9.703 1.00 63.28 305 THR A CA 1
ATOM 2382 C C . THR A 1 305 ? -11.342 -12.367 8.968 1.00 63.28 305 THR A C 1
ATOM 2384 O O . THR A 1 305 ? -10.247 -12.852 9.229 1.00 63.28 305 THR A O 1
ATOM 2387 N N . GLY A 1 306 ? -11.459 -11.369 8.091 1.00 52.66 306 GLY A N 1
ATOM 2388 C CA . GLY A 1 306 ? -10.333 -10.870 7.300 1.00 52.66 306 GLY A CA 1
ATOM 2389 C C . GLY A 1 306 ? -9.188 -10.227 8.064 1.00 52.66 306 GLY A C 1
ATOM 2390 O O . GLY A 1 306 ? -8.168 -9.890 7.467 1.00 52.66 306 GLY A O 1
ATOM 2391 N N . LEU A 1 307 ? -9.373 -10.053 9.368 1.00 47.66 307 LEU A N 1
ATOM 2392 C CA . LEU A 1 307 ? -8.433 -9.431 10.284 1.00 47.66 307 LEU A CA 1
ATOM 2393 C C . LEU A 1 307 ? -8.356 -10.174 11.633 1.00 47.66 307 LEU A C 1
ATOM 2395 O O . LEU A 1 307 ? -7.679 -9.700 12.544 1.00 47.66 307 LEU A O 1
ATOM 2399 N N . ARG A 1 308 ? -9.015 -11.335 11.776 1.00 34.03 308 ARG A N 1
ATOM 2400 C CA . ARG A 1 308 ? -8.910 -12.212 12.951 1.00 34.03 308 ARG A CA 1
ATOM 2401 C C . ARG A 1 308 ? -8.548 -13.624 12.494 1.00 34.03 308 ARG A C 1
ATOM 2403 O O . ARG A 1 308 ? -9.355 -14.280 11.848 1.00 34.03 308 ARG A O 1
ATOM 2410 N N . ARG A 1 309 ? -7.369 -14.072 12.941 1.00 28.64 309 ARG A N 1
ATOM 2411 C CA . ARG A 1 309 ? -6.839 -15.446 12.894 1.00 28.64 309 ARG A CA 1
ATOM 2412 C C . ARG A 1 309 ? -6.531 -16.006 11.500 1.00 28.64 309 ARG A C 1
ATOM 2414 O O . ARG A 1 309 ? -7.417 -16.403 10.755 1.00 28.64 309 ARG A O 1
ATOM 2421 N N . LEU A 1 310 ? -5.243 -16.198 11.241 1.00 25.30 310 LEU A N 1
ATOM 2422 C CA . LEU A 1 310 ? -4.782 -17.525 10.845 1.00 25.30 310 LEU A CA 1
ATOM 2423 C C . LEU A 1 310 ? -4.076 -18.096 12.080 1.00 25.30 310 LEU A C 1
ATOM 2425 O O . LEU A 1 310 ? -3.330 -17.367 12.736 1.00 25.30 310 LEU A O 1
ATOM 2429 N N . LEU A 1 311 ? -4.468 -19.313 12.455 1.00 30.14 311 LEU A N 1
ATOM 2430 C CA . LEU A 1 311 ? -3.835 -20.117 13.501 1.00 30.14 311 LEU A CA 1
ATOM 2431 C C . LEU A 1 311 ? -2.361 -20.362 13.167 1.00 30.14 311 LEU A C 1
ATOM 2433 O O . LEU A 1 311 ? -2.065 -20.486 11.956 1.00 30.14 311 LEU A O 1
#

Organism: Stachybotrys chartarum (strain CBS 109288 / IBT 7711) (NCBI:txid1280523)

Sequence (311 aa):
MSTSSSSALVLSSTTTSTRESITTPSTTTKSTSVTTTTSSLCTATTTPPSECEYKVGKWCAPHIPDFDHEDGCLDAWKTCAKLVTSCWKYAGFPASIECLTFSKWCGGIKQYCYSDCRGRTCSKKQCFDRNKPQNPSPPKPPITSTYPCQTTTTVQTTIRSTATSVVPEPTNICKQPTSRIYNYGPGNPVGGIELPLVTCNDLQKDFWNRPFKLYTEPDTRHCKSYSRRYCPDACKDACKEQYDECKETYVESCKPEWSSWLNLNNQGGRESPITAYQRCTSQYHDCLYENKHVDPGDRCRNWGTGLRRLL

pLDDT: mean 76.39, std 23.4, range [25.3, 98.69]